Protein AF-0000000069186808 (afdb_homodimer)

Structure (mmCIF, N/CA/C/O backbone):
data_AF-0000000069186808-model_v1
#
loop_
_entity.id
_entity.type
_entity.pdbx_description
1 polymer 'Cyclin-dependent kinases regulatory subunit'
#
loop_
_atom_site.group_PDB
_atom_site.id
_atom_site.type_symbol
_atom_site.label_atom_id
_atom_site.label_alt_id
_atom_site.label_comp_id
_atom_site.label_asym_id
_atom_site.label_entity_id
_atom_site.label_seq_id
_atom_site.pdbx_PDB_ins_code
_atom_site.Cartn_x
_atom_site.Cartn_y
_atom_site.Cartn_z
_atom_site.occupancy
_atom_site.B_iso_or_equiv
_atom_site.auth_seq_id
_atom_site.auth_comp_id
_atom_site.auth_asym_id
_atom_site.auth_atom_id
_atom_site.pdbx_PDB_model_num
ATOM 1 N N . MET A 1 1 ? -8.617 4.211 19.609 1 56.97 1 MET A N 1
ATOM 2 C CA . MET A 1 1 ? -9.062 5.535 19.188 1 56.97 1 MET A CA 1
ATOM 3 C C . MET A 1 1 ? -8.125 6.109 18.125 1 56.97 1 MET A C 1
ATOM 5 O O . MET A 1 1 ? -6.922 5.844 18.141 1 56.97 1 MET A O 1
ATOM 9 N N . PRO A 1 2 ? -8.82 6.594 17.047 1 67.56 2 PRO A N 1
ATOM 10 C CA . PRO A 1 2 ? -7.883 7.199 16.094 1 67.56 2 PRO A CA 1
ATOM 11 C C . PRO A 1 2 ? -6.965 8.227 16.75 1 67.56 2 PRO A C 1
ATOM 13 O O . PRO A 1 2 ? -7.348 8.883 17.719 1 67.56 2 PRO A O 1
ATOM 16 N N . HIS A 1 3 ? -5.738 8.172 16.422 1 79.94 3 HIS A N 1
ATOM 17 C CA . HIS A 1 3 ? -4.762 9.141 16.891 1 79.94 3 HIS A CA 1
ATOM 18 C C . HIS A 1 3 ? -4.836 10.438 16.094 1 79.94 3 HIS A C 1
ATOM 20 O O . HIS A 1 3 ? -4.695 10.422 14.867 1 79.94 3 HIS A O 1
ATOM 26 N N . TYR A 1 4 ? -5.195 11.547 16.844 1 87.88 4 TYR A N 1
ATOM 27 C CA . TYR A 1 4 ? -5.145 12.883 16.281 1 87.88 4 TYR A CA 1
ATOM 28 C C . TYR A 1 4 ? -4.055 13.719 16.938 1 87.88 4 TYR A C 1
ATOM 30 O O . TYR A 1 4 ? -4.188 14.117 18.094 1 87.88 4 TYR A O 1
ATOM 38 N N . PRO A 1 5 ? -3.072 14.078 16.172 1 93.06 5 PRO A N 1
ATOM 39 C CA . PRO A 1 5 ? -2.027 14.922 16.75 1 93.06 5 PRO A CA 1
ATOM 40 C C . PRO A 1 5 ? -2.465 16.375 16.922 1 93.06 5 PRO A C 1
ATOM 42 O O . PRO A 1 5 ? -3.508 16.766 16.391 1 93.06 5 PRO A O 1
ATOM 45 N N . GLU A 1 6 ? -1.632 17.109 17.594 1 93.94 6 GLU A N 1
ATOM 46 C CA . GLU A 1 6 ? -1.903 18.531 17.766 1 93.94 6 GLU A CA 1
ATOM 47 C C . GLU A 1 6 ? -1.584 19.312 16.5 1 93.94 6 GLU A C 1
ATOM 49 O O . GLU A 1 6 ? -2.24 20.312 16.188 1 93.94 6 GLU A O 1
ATOM 54 N N . ASP A 1 7 ? -0.465 18.766 15.93 1 96.19 7 ASP A N 1
ATOM 55 C CA . ASP A 1 7 ? -0.035 19.359 14.664 1 96.19 7 ASP A CA 1
ATOM 56 C C . ASP A 1 7 ? 0.094 18.297 13.57 1 96.19 7 ASP A C 1
ATOM 58 O O . ASP A 1 7 ? 0.045 17.094 13.859 1 96.19 7 ASP A O 1
ATOM 62 N N . ILE A 1 8 ? 0.16 18.734 12.383 1 96.56 8 ILE A N 1
ATOM 63 C CA . ILE A 1 8 ? 0.329 17.812 11.273 1 96.56 8 ILE A CA 1
ATOM 64 C C . ILE A 1 8 ? 1.595 16.984 11.477 1 96.56 8 ILE A C 1
ATOM 66 O O . ILE A 1 8 ? 2.664 17.531 11.758 1 96.56 8 ILE A O 1
ATOM 70 N N . GLU A 1 9 ? 1.447 15.742 11.398 1 96.31 9 GLU A N 1
ATOM 71 C CA . GLU A 1 9 ? 2.576 14.828 11.57 1 96.31 9 GLU A CA 1
ATOM 72 C C . GLU A 1 9 ? 2.924 14.125 10.266 1 96.31 9 GLU A C 1
ATOM 74 O O . GLU A 1 9 ? 2.031 13.719 9.516 1 96.31 9 GLU A O 1
ATOM 79 N N . TYR A 1 10 ? 4.277 14 10.008 1 96.12 10 TYR A N 1
ATOM 80 C CA . TYR A 1 10 ? 4.797 13.328 8.82 1 96.12 10 TYR A CA 1
ATOM 81 C C . TYR A 1 10 ? 5.5 12.023 9.195 1 96.12 10 TYR A C 1
ATOM 83 O O . TYR A 1 10 ? 6.336 12.008 10.102 1 96.12 10 TYR A O 1
ATOM 91 N N . SER A 1 11 ? 5.133 11.023 8.539 1 89.12 11 SER A N 1
ATOM 92 C CA . SER A 1 11 ? 5.875 9.781 8.75 1 89.12 11 SER A CA 1
ATOM 93 C C . SER A 1 11 ? 7.25 9.844 8.094 1 89.12 11 SER A C 1
ATOM 95 O O . SER A 1 11 ? 7.52 10.742 7.289 1 89.12 11 SER A O 1
ATOM 97 N N . ASP A 1 12 ? 8.102 8.859 8.523 1 89 12 ASP A N 1
ATOM 98 C CA . ASP A 1 12 ? 9.312 8.664 7.738 1 89 12 ASP A CA 1
ATOM 99 C C . ASP A 1 12 ? 8.984 8.234 6.309 1 89 12 ASP A C 1
ATOM 101 O O . ASP A 1 12 ? 7.922 7.66 6.062 1 89 12 ASP A O 1
ATOM 105 N N . LYS A 1 13 ? 9.883 8.516 5.371 1 88.62 13 LYS A N 1
ATOM 106 C CA . LYS A 1 13 ? 9.719 8.094 3.982 1 88.62 13 LYS A CA 1
ATOM 107 C C . LYS A 1 13 ? 10.07 6.617 3.816 1 88.62 13 LYS A C 1
ATOM 109 O O . LYS A 1 13 ? 10.93 6.094 4.531 1 88.62 13 LYS A O 1
ATOM 114 N N . TYR A 1 14 ? 9.367 5.926 2.953 1 82.94 14 TYR A N 1
ATOM 115 C CA . TYR A 1 14 ? 9.742 4.609 2.449 1 82.94 14 TYR A CA 1
ATOM 116 C C . TYR A 1 14 ? 9.57 4.539 0.936 1 82.94 14 TYR A C 1
ATOM 118 O O . TYR A 1 14 ? 9.117 5.496 0.308 1 82.94 14 TYR A O 1
ATOM 126 N N . GLN A 1 15 ? 10.195 3.584 0.351 1 82.19 15 GLN A N 1
ATOM 127 C CA . GLN A 1 15 ? 10.18 3.568 -1.107 1 82.19 15 GLN A CA 1
ATOM 128 C C . GLN A 1 15 ? 10.156 2.139 -1.643 1 82.19 15 GLN A C 1
ATOM 130 O O . GLN A 1 15 ? 10.477 1.194 -0.917 1 82.19 15 GLN A O 1
ATOM 135 N N . ASP A 1 16 ? 9.617 2.078 -2.771 1 78.94 16 AS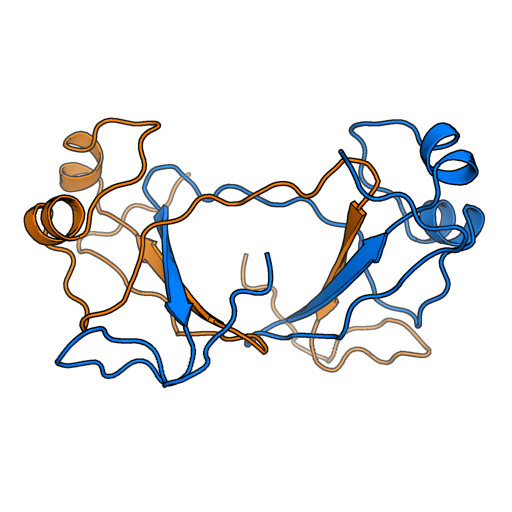P A N 1
ATOM 136 C CA . ASP A 1 16 ? 9.789 0.853 -3.543 1 78.94 16 ASP A CA 1
ATOM 137 C C . ASP A 1 16 ? 10.602 1.113 -4.809 1 78.94 16 ASP A C 1
ATOM 139 O O . ASP A 1 16 ? 11.453 2.004 -4.836 1 78.94 16 ASP A O 1
ATOM 143 N N . ASP A 1 17 ? 10.438 0.327 -5.82 1 76.44 17 ASP A N 1
ATOM 144 C CA . ASP A 1 17 ? 11.281 0.452 -7.008 1 76.44 17 ASP A CA 1
ATOM 145 C C . ASP A 1 17 ? 10.875 1.669 -7.84 1 76.44 17 ASP A C 1
ATOM 147 O O . ASP A 1 17 ? 11.68 2.195 -8.609 1 76.44 17 ASP A O 1
ATOM 151 N N . TYR A 1 18 ? 9.664 2.135 -7.594 1 80.62 18 TYR A N 1
ATOM 152 C CA . TYR A 1 18 ? 9.141 3.125 -8.531 1 80.62 18 TYR A CA 1
ATOM 153 C C . TYR A 1 18 ? 8.812 4.43 -7.812 1 80.62 18 TYR A C 1
ATOM 155 O O . TYR A 1 18 ? 8.914 5.508 -8.398 1 80.62 18 TYR A O 1
ATOM 163 N N . TYR A 1 19 ? 8.383 4.258 -6.516 1 87.25 19 TYR A N 1
ATOM 164 C CA . TYR A 1 19 ? 7.879 5.438 -5.824 1 87.25 19 TYR A CA 1
ATOM 165 C C . TYR A 1 19 ? 8.539 5.594 -4.457 1 87.25 19 TYR A C 1
ATOM 167 O O . TYR A 1 19 ? 9.031 4.617 -3.885 1 87.25 19 TYR A O 1
ATOM 175 N N . GLU A 1 20 ? 8.539 6.871 -4.004 1 90.5 20 GLU A N 1
ATOM 176 C CA . GLU A 1 20 ? 8.664 7.219 -2.592 1 90.5 20 GLU A CA 1
ATOM 177 C C . GLU A 1 20 ? 7.289 7.438 -1.955 1 90.5 20 GLU A C 1
ATOM 179 O O . GLU A 1 20 ? 6.379 7.965 -2.594 1 90.5 20 GLU A O 1
ATOM 184 N N . TYR A 1 21 ? 7.16 6.969 -0.745 1 88.56 21 TYR A N 1
ATOM 185 C CA . TYR A 1 21 ? 5.887 7.055 -0.039 1 88.56 21 TYR A CA 1
ATOM 186 C C . TYR A 1 21 ? 6.055 7.742 1.311 1 88.56 21 TYR A C 1
ATOM 188 O O . TYR A 1 21 ? 7.137 7.703 1.903 1 88.56 21 TYR A O 1
ATOM 196 N N . ARG A 1 22 ? 5.039 8.406 1.771 1 90.25 22 ARG A N 1
ATOM 197 C CA . ARG A 1 22 ? 4.898 8.82 3.164 1 90.25 22 ARG A CA 1
ATOM 198 C C . ARG A 1 22 ? 3.436 9.07 3.516 1 90.25 22 ARG A C 1
ATOM 200 O O . ARG A 1 22 ? 2.598 9.234 2.627 1 90.25 22 ARG A O 1
ATOM 207 N N . HIS A 1 23 ? 3.094 9.008 4.703 1 91.62 23 HIS A N 1
ATOM 208 C CA . HIS A 1 23 ? 1.755 9.391 5.133 1 91.62 23 HIS A CA 1
ATOM 209 C C . HIS A 1 23 ? 1.799 10.633 6.023 1 91.62 23 HIS A C 1
ATOM 211 O O . HIS A 1 23 ? 2.816 10.906 6.66 1 91.62 23 HIS A O 1
ATOM 217 N N . VAL A 1 24 ? 0.779 11.352 6 1 94.25 24 VAL A N 1
ATOM 218 C CA . VAL A 1 24 ? 0.577 12.57 6.773 1 94.25 24 VAL A CA 1
ATOM 219 C C . VAL A 1 24 ? -0.669 12.438 7.645 1 94.25 24 VAL A C 1
ATOM 221 O O . VAL A 1 24 ? -1.734 12.047 7.156 1 94.25 24 VAL A O 1
ATOM 224 N N . ILE A 1 25 ? -0.542 12.766 8.867 1 93.31 25 ILE A N 1
ATOM 225 C CA . ILE A 1 25 ? -1.651 12.68 9.812 1 93.31 25 ILE A CA 1
ATOM 226 C C . ILE A 1 25 ? -2.139 14.086 10.164 1 93.31 25 ILE A C 1
ATOM 228 O O . ILE A 1 25 ? -1.37 14.906 10.664 1 93.31 25 ILE A O 1
ATOM 232 N N . LEU A 1 26 ? -3.352 14.242 9.969 1 95.12 26 LEU A N 1
ATOM 233 C CA . LEU A 1 26 ? -3.939 15.555 10.203 1 95.12 26 LEU A CA 1
ATOM 234 C C . LEU A 1 26 ? -4.539 15.641 11.602 1 95.12 26 LEU A C 1
ATOM 236 O O . LEU A 1 26 ? -5.152 14.688 12.078 1 95.12 26 LEU A O 1
ATOM 240 N N . PRO A 1 27 ? -4.363 16.797 12.195 1 95.44 27 PRO A N 1
ATOM 241 C CA . PRO A 1 27 ? -5.117 17.031 13.43 1 95.44 27 PRO A CA 1
ATOM 242 C C . PRO A 1 27 ? -6.621 17.125 13.195 1 95.44 27 PRO A C 1
ATOM 244 O O . PRO A 1 27 ? -7.059 17.328 12.062 1 95.44 27 PRO A O 1
ATOM 247 N N . LYS A 1 28 ? -7.336 17 14.234 1 92.56 28 LYS A N 1
ATOM 248 C CA . LYS A 1 28 ? -8.789 16.922 14.164 1 92.56 28 LYS A CA 1
ATOM 249 C C . LYS A 1 28 ? -9.375 18.188 13.547 1 92.56 28 LYS A C 1
ATOM 251 O O . LYS A 1 28 ? -10.297 18.109 12.734 1 92.56 28 LYS A O 1
ATOM 256 N N . HIS A 1 29 ? -8.844 19.328 13.922 1 93.69 29 HIS A N 1
ATOM 257 C CA . HIS A 1 29 ? -9.406 20.609 13.492 1 93.69 29 HIS A CA 1
ATOM 258 C C . HIS A 1 29 ? -9.164 20.844 12.008 1 93.69 29 HIS A C 1
ATOM 260 O O . HIS A 1 29 ? -9.883 21.625 11.375 1 93.69 29 HIS A O 1
ATOM 266 N N . ILE A 1 30 ? -8.227 20.172 11.5 1 93.88 30 ILE A N 1
ATOM 267 C CA . ILE A 1 30 ? -7.969 20.281 10.062 1 93.88 30 ILE A CA 1
ATOM 268 C C . ILE A 1 30 ? -8.781 19.234 9.312 1 93.88 30 ILE A C 1
ATOM 270 O O . ILE A 1 30 ? -9.375 19.531 8.273 1 93.88 30 ILE A O 1
ATOM 274 N N . PHE A 1 31 ? -8.781 18.016 9.812 1 91.12 31 PHE A N 1
ATOM 275 C CA . PHE A 1 31 ? -9.484 16.906 9.195 1 91.12 31 PHE A CA 1
ATOM 276 C C . PHE A 1 31 ? -10.953 17.234 8.977 1 91.12 31 PHE A C 1
ATOM 278 O O . PHE A 1 31 ? -11.547 16.844 7.969 1 91.12 31 PHE A O 1
ATOM 285 N N . LYS A 1 32 ? -11.422 18.031 9.781 1 89.69 32 LYS A N 1
ATOM 286 C CA . LYS A 1 32 ? -12.836 18.406 9.703 1 89.69 32 LYS A CA 1
ATOM 287 C C . LYS A 1 32 ? -13.117 19.266 8.477 1 89.69 32 LYS A C 1
ATOM 289 O O . LYS A 1 32 ? -14.258 19.344 8.016 1 89.69 32 LYS A O 1
ATOM 294 N N . LYS A 1 33 ? -12.102 19.859 7.969 1 89.12 33 LYS A N 1
ATOM 295 C CA . LYS A 1 33 ? -12.258 20.781 6.852 1 89.12 33 LYS A CA 1
ATOM 296 C C . LYS A 1 33 ? -12.227 20.047 5.516 1 89.12 33 LYS A C 1
ATOM 298 O O . LYS A 1 33 ? -12.523 20.625 4.469 1 89.12 33 LYS A O 1
ATOM 303 N N . ILE A 1 34 ? -11.875 18.781 5.605 1 86.69 34 ILE A N 1
ATOM 304 C CA . ILE A 1 34 ? -11.656 18.062 4.359 1 86.69 34 ILE A CA 1
ATOM 305 C C . ILE A 1 34 ? -12.953 17.359 3.936 1 86.69 34 ILE A C 1
ATOM 307 O O . ILE A 1 34 ? -13.648 16.766 4.766 1 86.69 34 ILE A O 1
ATOM 311 N N . THR A 1 35 ? -13.242 17.516 2.545 1 77.31 35 THR A N 1
ATOM 312 C CA . THR A 1 35 ? -14.305 16.703 1.974 1 77.31 35 THR A CA 1
ATOM 313 C C . THR A 1 35 ? -13.875 15.25 1.854 1 77.31 35 THR A C 1
ATOM 315 O O . THR A 1 35 ? -12.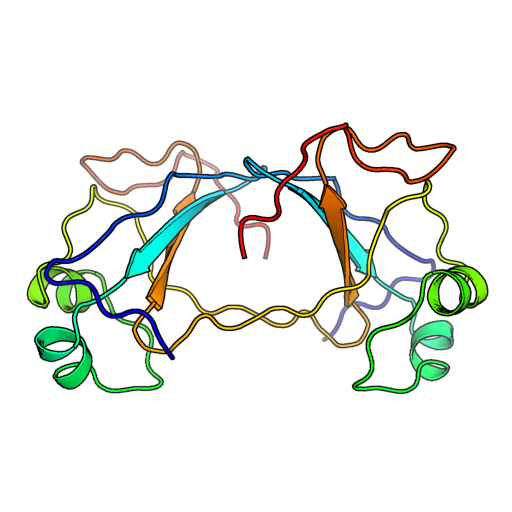891 14.945 1.177 1 77.31 35 THR A O 1
ATOM 318 N N . LYS A 1 36 ? -14.523 14.453 2.496 1 75.31 36 LYS A N 1
ATOM 319 C CA . LYS A 1 36 ? -14.172 13.039 2.568 1 75.31 36 LYS A CA 1
ATOM 320 C C . LYS A 1 36 ? -14.445 12.336 1.243 1 75.31 36 LYS A C 1
ATOM 322 O O . LYS A 1 36 ? -15.367 12.711 0.515 1 75.31 36 LYS A O 1
ATOM 327 N N . GLY A 1 37 ? -13.586 11.438 0.892 1 73.38 37 GLY A N 1
ATOM 328 C CA . GLY A 1 37 ? -13.859 10.562 -0.239 1 73.38 37 GLY A CA 1
ATOM 329 C C . GLY A 1 37 ? -13.227 11.047 -1.531 1 73.38 37 GLY A C 1
ATOM 330 O O . GLY A 1 37 ? -13.422 10.438 -2.588 1 73.38 37 GLY A O 1
ATOM 331 N N . LYS A 1 38 ? -12.617 12.172 -1.488 1 81.06 38 LYS A N 1
ATOM 332 C CA . LYS A 1 38 ? -11.953 12.664 -2.691 1 81.06 38 LYS A CA 1
ATOM 333 C C . LYS A 1 38 ? -10.461 12.836 -2.463 1 81.06 38 LYS A C 1
ATOM 335 O O . LYS A 1 38 ? -10.031 13.195 -1.364 1 81.06 38 LYS A O 1
ATOM 340 N N . LEU A 1 39 ? -9.766 12.445 -3.459 1 89.75 39 LEU A N 1
ATOM 341 C CA . LEU A 1 39 ? -8.328 12.703 -3.418 1 89.75 39 LEU A CA 1
ATOM 342 C C . LEU A 1 39 ? -8.047 14.195 -3.555 1 89.75 39 LEU A C 1
ATOM 344 O O . LEU A 1 39 ? -8.68 14.883 -4.359 1 89.75 39 LEU A O 1
ATOM 348 N N . LEU A 1 40 ? -7.172 14.656 -2.768 1 93.94 40 LEU A N 1
ATOM 349 C CA . LEU A 1 40 ? -6.844 16.078 -2.758 1 93.94 40 LEU A CA 1
ATOM 350 C C . LEU A 1 40 ? -5.801 16.406 -3.824 1 93.94 40 LEU A C 1
ATOM 352 O O . LEU A 1 40 ? -4.844 15.648 -4.008 1 93.94 40 LEU A O 1
ATOM 356 N N . SER A 1 41 ? -6.055 17.5 -4.484 1 94.31 41 SER A N 1
ATOM 357 C CA . SER A 1 41 ? -5.027 18.062 -5.359 1 94.31 41 SER A CA 1
ATOM 358 C C . SER A 1 41 ? -3.889 18.672 -4.555 1 94.31 41 SER A C 1
ATOM 360 O O . SER A 1 41 ? -4.008 18.859 -3.342 1 94.31 41 SER A O 1
ATOM 362 N N . GLU A 1 42 ? -2.785 18.922 -5.25 1 95.25 42 GLU A N 1
ATOM 363 C CA . GLU A 1 42 ? -1.671 19.578 -4.57 1 95.25 42 GLU A CA 1
ATOM 364 C C . GLU A 1 42 ? -2.119 20.891 -3.906 1 95.25 42 GLU A C 1
ATOM 366 O O . GLU A 1 42 ? -1.769 21.156 -2.756 1 95.25 42 GLU A O 1
ATOM 371 N N . MET A 1 43 ? -2.832 21.672 -4.645 1 95.81 43 MET A N 1
ATOM 372 C CA . MET A 1 43 ? -3.307 22.938 -4.094 1 95.81 43 MET A CA 1
ATOM 373 C C . MET A 1 43 ? -4.172 22.703 -2.857 1 95.81 43 MET A C 1
ATOM 375 O O . MET A 1 43 ? -4.051 23.422 -1.865 1 95.81 43 MET A O 1
ATOM 379 N N . GLU A 1 44 ? -5.008 21.719 -2.871 1 94.94 44 GLU A N 1
ATOM 380 C CA . GLU A 1 44 ? -5.945 21.438 -1.786 1 94.94 44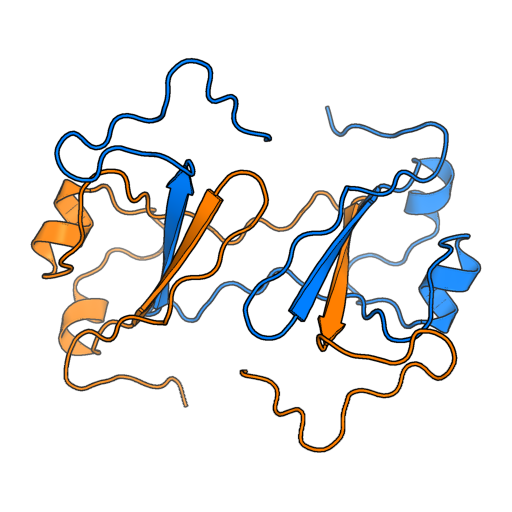 GLU A CA 1
ATOM 381 C C . GLU A 1 44 ? -5.207 21.016 -0.517 1 94.94 44 GLU A C 1
ATOM 383 O O . GLU A 1 44 ? -5.492 21.531 0.569 1 94.94 44 GLU A O 1
ATOM 388 N N . TRP A 1 45 ? -4.262 20.094 -0.609 1 95.94 45 TRP A N 1
ATOM 389 C CA . TRP A 1 45 ? -3.605 19.656 0.618 1 95.94 45 TRP A CA 1
ATOM 390 C C . TRP A 1 45 ? -2.623 20.719 1.115 1 95.94 45 TRP A C 1
ATOM 392 O O . TRP A 1 45 ? -2.377 20.828 2.318 1 95.94 45 TRP A O 1
ATOM 402 N N . ARG A 1 46 ? -2.072 21.547 0.169 1 96.62 46 ARG A N 1
ATOM 403 C CA . ARG A 1 46 ? -1.249 22.672 0.613 1 96.62 46 ARG A CA 1
ATOM 404 C C . ARG A 1 46 ? -2.08 23.672 1.394 1 96.62 46 ARG A C 1
ATOM 406 O O . ARG A 1 46 ? -1.607 24.25 2.381 1 96.62 46 ARG A O 1
ATOM 413 N N . ASN A 1 47 ? -3.281 23.875 0.975 1 96.12 47 ASN A N 1
ATOM 414 C CA . ASN A 1 47 ? -4.156 24.828 1.633 1 96.12 47 ASN A CA 1
ATOM 415 C C . ASN A 1 47 ? -4.543 24.375 3.035 1 96.12 47 ASN A C 1
ATOM 417 O O . ASN A 1 47 ? -4.969 25.188 3.863 1 96.12 47 ASN A O 1
ATOM 421 N N . LEU A 1 48 ? -4.469 23.172 3.312 1 95.25 48 LEU A N 1
ATOM 422 C CA . LEU A 1 48 ? -4.754 22.641 4.637 1 95.25 48 LEU A CA 1
ATOM 423 C C . LEU A 1 48 ? -3.576 22.859 5.578 1 95.25 48 LEU A C 1
ATOM 425 O O . LEU A 1 48 ? -3.695 22.641 6.789 1 95.25 48 LEU A O 1
ATOM 429 N N . GLY A 1 49 ? -2.439 23.172 4.953 1 96.38 49 GLY A N 1
ATOM 430 C CA . GLY A 1 49 ? -1.26 23.406 5.77 1 96.38 49 GLY A CA 1
ATOM 431 C C . GLY A 1 49 ? -0.202 22.328 5.617 1 96.38 49 GLY A C 1
ATOM 432 O O . GLY A 1 49 ? 0.851 22.391 6.254 1 96.38 49 GLY A O 1
ATOM 433 N N . VAL A 1 50 ? -0.497 21.359 4.793 1 97 50 VAL A N 1
ATOM 434 C CA . VAL A 1 50 ? 0.496 20.328 4.539 1 97 50 VAL A CA 1
ATOM 435 C C . VAL A 1 50 ? 1.646 20.891 3.717 1 97 50 VAL A C 1
ATOM 437 O O . VAL A 1 50 ? 1.423 21.547 2.695 1 97 50 VAL A O 1
ATOM 440 N N . GLN A 1 51 ? 2.891 20.656 4.227 1 97.12 51 GLN A N 1
ATOM 441 C CA . GLN A 1 51 ? 4.086 21.188 3.582 1 97.12 51 GLN A CA 1
ATOM 442 C C . GLN A 1 51 ? 5.008 20.062 3.117 1 97.12 51 GLN A C 1
ATOM 444 O O . GLN A 1 51 ? 5.574 19.344 3.938 1 97.12 51 GLN A O 1
ATOM 449 N N . GLN A 1 52 ? 5.133 20.062 1.808 1 96.69 52 GLN A N 1
ATOM 450 C CA . GLN A 1 52 ? 6.035 19.109 1.185 1 96.69 52 GLN A CA 1
ATOM 451 C C . GLN A 1 52 ? 6.676 19.688 -0.073 1 96.69 52 GLN A C 1
ATOM 453 O O . GLN A 1 52 ? 6.199 20.688 -0.612 1 96.69 52 GLN A O 1
ATOM 458 N N . SER A 1 53 ? 7.805 19.031 -0.391 1 96 53 SER A N 1
ATOM 459 C CA . SER A 1 53 ? 8.383 19.391 -1.682 1 96 53 SER A CA 1
ATOM 460 C C . SER A 1 53 ? 7.426 19.062 -2.824 1 96 53 SER A C 1
ATOM 462 O O . SER A 1 53 ? 6.352 18.5 -2.602 1 96 53 SER A O 1
ATOM 464 N N . ARG A 1 54 ? 7.797 19.469 -4.039 1 94.75 54 ARG A N 1
ATOM 465 C CA . ARG A 1 54 ? 6.922 19.266 -5.188 1 94.75 54 ARG A CA 1
ATOM 466 C C . ARG A 1 54 ? 6.977 17.812 -5.664 1 94.75 54 ARG A C 1
ATOM 468 O O . ARG A 1 54 ? 7.961 17.109 -5.43 1 94.75 54 ARG A O 1
ATOM 475 N N . GLY A 1 55 ? 5.816 17.391 -6.293 1 95.12 55 GLY A N 1
ATOM 476 C CA . GLY A 1 55 ? 5.828 16.078 -6.922 1 95.12 55 GLY A CA 1
ATOM 477 C C . GLY A 1 55 ? 5.051 15.031 -6.141 1 95.12 55 GLY A C 1
ATOM 478 O O . GLY A 1 55 ? 4.742 13.961 -6.664 1 95.12 55 GLY A O 1
ATOM 479 N N . TRP A 1 56 ? 4.695 15.359 -4.918 1 96 56 TRP A N 1
ATOM 480 C CA . TRP A 1 56 ? 3.893 14.445 -4.113 1 96 56 TRP A CA 1
ATOM 481 C C . TRP A 1 56 ? 2.438 14.445 -4.574 1 96 56 TRP A C 1
ATOM 483 O O . TRP A 1 56 ? 1.879 15.5 -4.887 1 96 56 TRP A O 1
ATOM 493 N N . VAL A 1 57 ? 1.802 13.219 -4.594 1 94.81 57 VAL A N 1
ATOM 494 C CA . VAL A 1 57 ? 0.404 13.086 -4.992 1 94.81 57 VAL A CA 1
ATOM 495 C C . VAL A 1 57 ? -0.36 12.289 -3.934 1 94.81 57 VAL A C 1
ATOM 497 O O . VAL A 1 57 ? 0.117 11.258 -3.461 1 94.81 57 VAL A O 1
ATOM 500 N N . HIS A 1 58 ? -1.462 12.852 -3.51 1 93.25 58 HIS A N 1
ATOM 501 C CA . HIS A 1 58 ? -2.379 12.109 -2.65 1 93.25 58 HIS A CA 1
ATOM 502 C C . HIS A 1 58 ? -3.002 10.93 -3.396 1 93.25 58 HIS A C 1
ATOM 504 O O . HIS A 1 58 ? -3.543 11.102 -4.492 1 93.25 58 HIS A O 1
ATOM 510 N N . TYR A 1 59 ? -2.852 9.758 -2.84 1 89.44 59 TYR A N 1
ATOM 511 C CA . TYR A 1 59 ? -3.365 8.586 -3.537 1 89.44 59 TYR A CA 1
ATOM 512 C C . TYR A 1 59 ? -4.141 7.684 -2.586 1 89.44 59 TYR A C 1
ATOM 514 O O . TYR A 1 59 ? -4.207 7.945 -1.383 1 89.44 59 TYR A O 1
ATOM 522 N N . GLU A 1 60 ? -4.934 6.785 -3.111 1 80.81 60 GLU A N 1
ATOM 523 C CA . GLU A 1 60 ? -5.711 5.844 -2.314 1 80.81 60 GLU A CA 1
ATOM 524 C C . GLU A 1 60 ? -4.984 4.508 -2.178 1 80.81 60 GLU A C 1
ATOM 526 O O . GLU A 1 60 ? -4.094 4.195 -2.971 1 80.81 60 GLU A O 1
ATOM 531 N N . CYS A 1 61 ? -5.328 3.922 -1.045 1 73.06 61 CYS A N 1
ATOM 532 C CA . CYS A 1 61 ? -4.852 2.549 -0.914 1 73.06 61 CYS A CA 1
ATOM 533 C C . CYS A 1 61 ? -5.578 1.626 -1.887 1 73.06 61 CYS A C 1
ATOM 535 O O . CYS A 1 61 ? -6.777 1.388 -1.745 1 73.06 61 CYS A O 1
ATOM 537 N N . HIS A 1 62 ? -5.09 1.393 -2.857 1 67.81 62 HIS A N 1
ATOM 538 C CA . HIS A 1 62 ? -5.75 0.6 -3.889 1 67.81 62 HIS A CA 1
ATOM 539 C C . HIS A 1 62 ? -5.613 -0.893 -3.605 1 67.81 62 HIS A C 1
ATOM 541 O O . HIS A 1 62 ? -4.52 -1.378 -3.314 1 67.81 62 HIS A O 1
ATOM 547 N N . ARG A 1 63 ? -6.895 -1.514 -3.314 1 66.94 63 ARG A N 1
ATOM 548 C CA . ARG A 1 63 ? -6.918 -2.973 -3.293 1 66.94 63 ARG A CA 1
ATOM 549 C C . ARG A 1 63 ? -6.602 -3.545 -4.672 1 66.94 63 ARG A C 1
ATOM 551 O O . ARG A 1 63 ? -7.102 -3.053 -5.684 1 66.94 63 ARG A O 1
ATOM 558 N N . PRO A 1 64 ? -5.617 -4.363 -4.672 1 70.94 64 PRO A N 1
ATOM 559 C CA . PRO A 1 64 ? -5.387 -5.008 -5.965 1 70.94 64 PRO A CA 1
ATOM 560 C C . PRO A 1 64 ? -6.582 -5.836 -6.434 1 70.94 64 PRO A C 1
ATOM 562 O O . PRO A 1 64 ? -7.508 -6.086 -5.652 1 70.94 64 PRO A O 1
ATOM 565 N N . GLU A 1 65 ? -6.758 -6.082 -7.738 1 75.25 65 GLU A N 1
ATOM 566 C CA . GLU A 1 65 ? -7.746 -7.016 -8.266 1 75.25 65 GLU A CA 1
ATOM 567 C C . GLU A 1 65 ? -7.781 -8.305 -7.449 1 75.25 65 GLU A C 1
ATOM 569 O O . GLU A 1 65 ? -6.773 -8.695 -6.852 1 75.25 65 GLU A O 1
ATOM 574 N N . PRO A 1 66 ? -8.914 -8.836 -7.32 1 77.12 66 PRO A N 1
ATOM 575 C CA . PRO A 1 66 ? -9.102 -9.992 -6.441 1 77.12 66 PRO A CA 1
ATOM 576 C C . PRO A 1 66 ? -8.094 -11.109 -6.715 1 77.12 66 PRO A C 1
ATOM 578 O O . PRO A 1 66 ? -7.789 -11.906 -5.824 1 77.12 66 PRO A O 1
ATOM 581 N N . HIS A 1 67 ? -7.609 -11.18 -7.977 1 87.88 67 HIS A N 1
ATOM 582 C CA . HIS A 1 67 ? -6.695 -12.273 -8.273 1 87.88 67 HIS A CA 1
ATOM 583 C C . HIS A 1 67 ? -5.258 -11.898 -7.91 1 87.88 67 HIS A C 1
ATOM 585 O O . HIS A 1 67 ? -4.328 -12.664 -8.18 1 87.88 67 HIS A O 1
ATOM 591 N N . ILE A 1 68 ? -5.188 -10.75 -7.402 1 87.75 68 ILE A N 1
ATOM 592 C CA . ILE A 1 68 ? -3.869 -10.32 -6.941 1 87.75 68 ILE A CA 1
ATOM 593 C C . ILE A 1 68 ? -3.799 -10.43 -5.422 1 87.75 68 ILE A C 1
ATOM 595 O O . ILE A 1 68 ? -4.535 -9.742 -4.711 1 87.75 68 ILE A O 1
ATOM 599 N N . LEU A 1 69 ? -2.977 -11.25 -4.895 1 90.44 69 LEU A N 1
ATOM 600 C CA . LEU A 1 69 ? -2.729 -11.383 -3.461 1 90.44 69 LEU A CA 1
ATOM 601 C C . LEU A 1 69 ? -1.559 -10.508 -3.029 1 90.44 69 LEU A C 1
ATOM 603 O O . LEU A 1 69 ? -0.492 -10.539 -3.646 1 90.44 69 LEU A O 1
ATOM 607 N N . LEU A 1 70 ? -1.764 -9.805 -2.016 1 91.56 70 LEU A N 1
ATOM 608 C CA . LEU A 1 70 ? -0.709 -8.969 -1.45 1 91.56 70 LEU A CA 1
ATOM 609 C C . LEU A 1 70 ? -0.048 -9.656 -0.262 1 91.56 70 LEU A C 1
ATOM 611 O O . LEU A 1 70 ? -0.734 -10.125 0.652 1 91.56 70 LEU A O 1
ATOM 615 N N . PHE A 1 71 ? 1.302 -9.703 -0.319 1 93.75 71 PHE A N 1
ATOM 616 C CA . PHE A 1 71 ? 2.043 -10.344 0.76 1 93.75 71 PHE A CA 1
ATOM 617 C C . PHE A 1 71 ? 3.043 -9.375 1.381 1 93.75 71 PHE A C 1
ATOM 619 O O . PHE A 1 71 ? 3.615 -8.531 0.684 1 93.75 71 PHE A O 1
ATOM 626 N N . ARG A 1 72 ? 3.258 -9.562 2.68 1 92.44 72 ARG A N 1
ATOM 627 C CA . ARG A 1 72 ? 4.312 -8.836 3.379 1 92.44 72 ARG A CA 1
ATOM 628 C C . ARG A 1 72 ? 5.012 -9.734 4.395 1 92.44 72 ARG A C 1
ATOM 630 O O . ARG A 1 72 ? 4.449 -10.734 4.84 1 92.44 72 ARG A O 1
ATOM 637 N N . ARG A 1 73 ? 6.277 -9.438 4.695 1 94.44 73 ARG A N 1
ATOM 638 C CA . ARG A 1 73 ? 7.094 -10.133 5.688 1 94.44 73 ARG A CA 1
ATOM 639 C C . ARG A 1 73 ? 8.023 -9.156 6.41 1 94.44 73 ARG A C 1
ATOM 641 O O . ARG A 1 73 ? 8.617 -8.281 5.781 1 94.44 73 ARG A O 1
ATOM 648 N N . PRO A 1 74 ? 8.133 -9.312 7.848 1 91.62 74 PRO A N 1
ATOM 649 C CA . PRO A 1 74 ? 9.102 -8.461 8.539 1 91.62 74 PRO A CA 1
ATOM 650 C C . PRO A 1 74 ? 10.508 -8.57 7.953 1 91.62 74 PRO A C 1
ATOM 652 O O . PRO A 1 74 ? 10.969 -9.672 7.652 1 91.62 74 PRO A O 1
ATOM 655 N N . LYS A 1 75 ? 11.086 -7.457 7.816 1 91.38 75 LYS A N 1
ATOM 656 C CA . LYS A 1 75 ? 12.461 -7.473 7.32 1 91.38 75 LYS A CA 1
ATOM 657 C C . LYS A 1 75 ? 13.367 -8.281 8.25 1 91.38 75 LYS A C 1
ATOM 659 O O . LYS A 1 75 ? 13.336 -8.102 9.469 1 91.38 75 LYS A O 1
ATOM 664 N N . GLY A 1 76 ? 14.211 -9.094 7.617 1 93.56 76 GLY A N 1
ATOM 665 C CA . GLY A 1 76 ? 15.141 -9.898 8.391 1 93.56 76 GLY A CA 1
ATOM 666 C C . GLY A 1 76 ? 14.57 -11.242 8.797 1 93.56 76 GLY A C 1
ATOM 667 O O . GLY A 1 76 ? 15.211 -12 9.531 1 93.56 76 GLY A O 1
ATOM 668 N N . THR A 1 77 ? 13.383 -11.555 8.445 1 94.75 77 THR A N 1
ATOM 669 C CA . THR A 1 77 ? 12.766 -12.844 8.734 1 94.75 77 THR A CA 1
ATOM 670 C C . THR A 1 77 ? 13.586 -13.984 8.141 1 94.75 77 THR A C 1
ATOM 672 O O . THR A 1 77 ? 14.047 -13.891 7 1 94.75 77 THR A O 1
ATOM 675 N N . ASP A 1 78 ? 13.828 -15.047 8.93 1 93.62 78 ASP A N 1
ATOM 676 C CA . ASP A 1 78 ? 14.477 -16.25 8.422 1 93.62 78 ASP A CA 1
ATOM 677 C C . ASP A 1 78 ? 13.578 -16.969 7.418 1 93.62 78 ASP A C 1
ATOM 679 O O . ASP A 1 78 ? 12.5 -17.453 7.77 1 93.62 78 ASP A O 1
ATOM 683 N N . PRO A 1 79 ? 14.023 -17.094 6.273 1 91.31 79 PRO A N 1
ATOM 684 C CA . PRO A 1 79 ? 13.148 -17.672 5.242 1 91.31 79 PRO A CA 1
ATOM 685 C C . PRO A 1 79 ? 12.891 -19.156 5.461 1 91.31 79 PRO A C 1
ATOM 687 O O . PRO A 1 79 ? 11.992 -19.734 4.832 1 91.31 79 PRO A O 1
ATOM 690 N N . ASN A 1 80 ? 13.648 -19.812 6.262 1 91.81 80 ASN A N 1
ATOM 691 C CA . ASN A 1 80 ? 13.469 -21.234 6.52 1 91.81 80 ASN A CA 1
ATOM 692 C C . ASN A 1 80 ? 12.531 -21.469 7.703 1 91.81 80 ASN A C 1
ATOM 694 O O . ASN A 1 80 ? 11.656 -22.328 7.645 1 91.81 80 ASN A O 1
ATOM 698 N N . SER A 1 81 ? 12.617 -20.656 8.711 1 92.19 81 SER A N 1
ATOM 699 C CA . SER A 1 81 ? 11.773 -20.828 9.883 1 92.19 81 SER A CA 1
ATOM 700 C C . SER A 1 81 ? 10.555 -19.906 9.836 1 92.19 81 SER A C 1
ATOM 702 O O . SER A 1 81 ? 9.547 -20.172 10.484 1 92.19 81 SER A O 1
ATOM 704 N N . GLY A 1 82 ? 10.672 -18.797 9.148 1 91.31 82 GLY A N 1
ATOM 705 C CA . GLY A 1 82 ? 9.594 -17.812 9.094 1 91.31 82 GLY A CA 1
ATOM 706 C C . GLY A 1 82 ? 9.562 -16.891 10.297 1 91.31 82 GLY A C 1
ATOM 707 O O . GLY A 1 82 ? 8.617 -16.109 10.469 1 91.31 82 GLY A O 1
ATOM 708 N N . LEU A 1 83 ? 10.539 -16.969 11.18 1 92.19 83 LEU A N 1
ATOM 709 C CA . LEU A 1 83 ? 10.547 -16.188 12.406 1 92.19 83 LEU A CA 1
ATOM 710 C C . LEU A 1 83 ? 11.164 -14.812 12.164 1 92.19 83 LEU A C 1
ATOM 712 O O . LEU A 1 83 ? 12.227 -14.703 11.547 1 92.19 83 LEU A O 1
ATOM 716 N N . PRO A 1 84 ? 10.445 -13.797 12.648 1 91.06 84 PRO A N 1
ATOM 717 C CA . PRO A 1 84 ? 11.031 -12.461 12.516 1 91.06 84 PRO A CA 1
ATOM 718 C C . PRO A 1 84 ? 12.25 -12.266 13.414 1 91.06 84 PRO A C 1
ATOM 720 O O . PRO A 1 84 ? 12.5 -13.078 14.312 1 91.06 84 PRO A O 1
ATOM 723 N N . PRO A 1 85 ? 13.086 -11.258 13.109 1 90.62 85 PRO A N 1
ATOM 724 C CA . PRO A 1 85 ? 14.234 -10.984 13.984 1 90.62 85 PRO A CA 1
ATOM 725 C C . PRO A 1 85 ? 13.812 -10.664 15.422 1 90.62 85 PRO A C 1
ATOM 727 O O . PRO A 1 85 ? 12.703 -10.172 15.648 1 90.62 85 PRO A O 1
ATOM 730 N N . GLN A 1 86 ? 14.789 -10.992 16.219 1 87.25 86 GLN A N 1
ATOM 731 C CA . GLN A 1 86 ? 14.508 -10.688 17.625 1 87.25 86 GLN A CA 1
ATOM 732 C C . GLN A 1 86 ? 14.266 -9.195 17.828 1 87.25 86 GLN A C 1
ATOM 734 O O . GLN A 1 86 ? 15.023 -8.359 17.328 1 87.25 86 GLN A O 1
ATOM 739 N N . GLY A 1 87 ? 13.117 -8.797 18.469 1 85.38 87 GLY A N 1
ATOM 740 C CA . GLY A 1 87 ? 12.836 -7.406 18.797 1 85.38 87 GLY A CA 1
ATOM 741 C C . GLY A 1 87 ? 12.016 -6.703 17.734 1 85.38 87 GLY A C 1
ATOM 742 O O . GLY A 1 87 ? 11.789 -5.496 17.812 1 85.38 87 GLY A O 1
ATOM 743 N N . PHE A 1 88 ? 11.75 -7.48 16.656 1 86.94 88 PHE A N 1
ATOM 744 C CA . PHE A 1 88 ? 10.922 -6.836 15.648 1 86.94 88 PHE A CA 1
ATOM 745 C C . PHE A 1 88 ? 9.609 -6.355 16.25 1 86.94 88 PHE A C 1
ATOM 747 O O . PHE A 1 88 ? 8.914 -7.113 16.938 1 86.94 88 PHE A O 1
ATOM 754 N N . GLN A 1 89 ? 9.359 -5.008 16.062 1 76.62 89 GLN A N 1
ATOM 755 C CA . GLN A 1 89 ? 8.078 -4.418 16.438 1 76.62 89 GLN A CA 1
ATOM 756 C C . GLN A 1 89 ? 7.367 -3.832 15.219 1 76.62 89 GLN A C 1
ATOM 758 O O . GLN A 1 89 ? 7.914 -2.973 14.523 1 76.62 89 GLN A O 1
ATOM 763 N N . ALA A 1 90 ? 6.184 -4.48 15.008 1 72.62 90 ALA A N 1
ATOM 764 C CA . ALA A 1 90 ? 5.414 -3.967 13.875 1 72.62 90 ALA A CA 1
ATOM 765 C C . ALA A 1 90 ? 5.02 -2.51 14.094 1 72.62 90 ALA A C 1
ATOM 767 O O . ALA A 1 90 ? 4.715 -2.104 15.219 1 72.62 90 ALA A O 1
ATOM 768 N N . PRO A 1 91 ? 5.109 -1.758 13 1 61.94 91 PRO A N 1
ATOM 769 C CA . PRO A 1 91 ? 4.777 -0.347 13.219 1 61.94 91 PRO A CA 1
ATOM 770 C C . PRO A 1 91 ? 3.297 -0.129 13.516 1 61.94 91 PRO A C 1
ATOM 772 O O . PRO A 1 91 ? 2.912 0.938 14 1 61.94 91 PRO A O 1
ATOM 775 N N . TYR A 1 92 ? 2.531 -0.991 12.93 1 52.31 92 TYR A N 1
ATOM 776 C CA . TYR A 1 92 ? 1.129 -0.73 13.227 1 52.31 92 TYR A CA 1
ATOM 777 C C . TYR A 1 92 ? 0.495 -1.916 13.945 1 52.31 92 TYR A C 1
ATOM 779 O O . TYR A 1 92 ? 0.905 -3.061 13.75 1 52.31 92 TYR A O 1
ATOM 787 N N . MET B 1 1 ? -9.055 -4.781 -18.891 1 57.12 1 MET B N 1
ATOM 788 C CA . MET B 1 1 ? -9.398 -6.133 -18.469 1 57.12 1 MET B CA 1
ATOM 789 C C . MET B 1 1 ? -8.391 -6.656 -17.453 1 57.12 1 MET B C 1
ATOM 791 O O . MET B 1 1 ? -7.207 -6.316 -17.516 1 57.12 1 MET B O 1
ATOM 795 N N . PRO B 1 2 ? -9.023 -7.219 -16.375 1 68.12 2 PRO B N 1
ATOM 796 C CA . PRO B 1 2 ? -8.016 -7.762 -15.461 1 68.12 2 PRO B CA 1
ATOM 797 C C . PRO B 1 2 ? -7.055 -8.727 -16.156 1 68.12 2 PRO B C 1
ATOM 799 O O . PRO B 1 2 ? -7.43 -9.398 -17.109 1 68.12 2 PRO B O 1
ATOM 802 N N . HIS B 1 3 ? -5.828 -8.602 -15.859 1 80 3 HIS B N 1
ATOM 803 C CA . HIS B 1 3 ? -4.805 -9.508 -16.375 1 80 3 HIS B CA 1
ATOM 804 C C . HIS B 1 3 ? -4.762 -10.805 -15.562 1 80 3 HIS B C 1
ATOM 806 O O . HIS B 1 3 ? -4.574 -10.773 -14.344 1 80 3 HIS B O 1
ATOM 812 N N . TYR B 1 4 ? -5.094 -11.938 -16.312 1 87.81 4 TYR B N 1
ATOM 813 C CA . TYR B 1 4 ? -4.926 -13.273 -15.758 1 87.81 4 TYR B CA 1
ATOM 814 C C . TYR B 1 4 ? -3.809 -14.031 -16.469 1 87.81 4 TYR B C 1
ATOM 816 O O . TYR B 1 4 ? -3.963 -14.438 -17.625 1 87.81 4 TYR B O 1
ATOM 824 N N . PRO B 1 5 ? -2.779 -14.312 -15.727 1 92.88 5 PRO B N 1
ATOM 825 C CA . PRO B 1 5 ? -1.706 -15.086 -16.359 1 92.88 5 PRO B CA 1
ATOM 826 C C . PRO B 1 5 ? -2.051 -16.562 -16.516 1 92.88 5 PRO B C 1
ATOM 828 O O . PRO B 1 5 ? -3.043 -17.031 -15.945 1 92.88 5 PRO B O 1
ATOM 831 N N . GLU B 1 6 ? -1.198 -17.234 -17.234 1 93.75 6 GLU B N 1
ATOM 832 C CA . GLU B 1 6 ? -1.377 -18.672 -17.406 1 93.75 6 GLU B CA 1
ATOM 833 C C . GLU B 1 6 ? -0.951 -19.438 -16.141 1 93.75 6 GLU B C 1
ATOM 835 O O . GLU B 1 6 ? -1.526 -20.469 -15.812 1 93.75 6 GLU B O 1
ATOM 840 N N . ASP B 1 7 ? 0.153 -18.828 -15.625 1 96.12 7 ASP B N 1
ATOM 841 C CA . ASP B 1 7 ? 0.678 -19.391 -14.391 1 96.12 7 ASP B CA 1
ATOM 842 C C . ASP B 1 7 ? 0.781 -18.328 -13.297 1 96.12 7 ASP B C 1
ATOM 844 O O . ASP B 1 7 ? 0.642 -17.141 -13.578 1 96.12 7 ASP B O 1
ATOM 848 N N . ILE B 1 8 ? 0.922 -18.75 -12.117 1 96.44 8 ILE B N 1
ATOM 849 C CA . ILE B 1 8 ? 1.073 -17.812 -11.008 1 96.44 8 ILE B CA 1
ATOM 850 C C . ILE B 1 8 ? 2.27 -16.906 -11.258 1 96.44 8 ILE B C 1
ATOM 852 O O . ILE B 1 8 ? 3.361 -17.375 -11.586 1 96.44 8 ILE B O 1
ATOM 856 N N . GLU B 1 9 ? 2.057 -15.664 -11.18 1 96.25 9 GLU B N 1
ATOM 857 C CA . GLU B 1 9 ? 3.113 -14.68 -11.398 1 96.25 9 GLU B CA 1
ATOM 858 C C . GLU B 1 9 ? 3.467 -13.961 -10.102 1 96.25 9 GLU B C 1
ATOM 860 O O . GLU B 1 9 ? 2.582 -13.617 -9.312 1 96.25 9 GLU B O 1
ATOM 865 N N . TYR B 1 10 ? 4.809 -13.75 -9.891 1 96.12 10 TYR B N 1
ATOM 866 C CA . TYR B 1 10 ? 5.328 -13.047 -8.727 1 96.12 10 TYR B CA 1
ATOM 867 C C . TYR B 1 10 ? 5.93 -11.703 -9.125 1 96.12 10 TYR B C 1
ATOM 869 O O . TYR B 1 10 ? 6.73 -11.625 -10.055 1 96.12 10 TYR B O 1
ATOM 877 N N . SER B 1 11 ? 5.523 -10.711 -8.453 1 89 11 SER B N 1
ATOM 878 C CA . SER B 1 11 ? 6.172 -9.422 -8.688 1 89 11 SER B CA 1
ATOM 879 C C . SER B 1 11 ? 7.574 -9.391 -8.094 1 89 11 SER B C 1
ATOM 881 O O . SER B 1 11 ? 7.934 -10.266 -7.297 1 89 11 SER B O 1
ATOM 883 N N . ASP B 1 12 ? 8.32 -8.359 -8.547 1 89 12 ASP B N 1
ATOM 884 C CA . ASP B 1 12 ? 9.555 -8.078 -7.816 1 89 12 ASP B CA 1
ATOM 885 C C . ASP B 1 12 ? 9.258 -7.676 -6.375 1 89 12 ASP B C 1
ATOM 887 O O . ASP B 1 12 ? 8.172 -7.164 -6.082 1 89 12 ASP B O 1
ATOM 891 N N . LYS B 1 13 ? 10.219 -7.898 -5.48 1 88.81 13 LYS B N 1
ATOM 892 C CA . LYS B 1 13 ? 10.094 -7.488 -4.086 1 88.81 13 LYS B CA 1
ATOM 893 C C . LYS B 1 13 ? 10.344 -5.992 -3.926 1 88.81 13 LYS B C 1
ATOM 895 O O . LYS B 1 13 ? 11.125 -5.406 -4.676 1 88.81 13 LYS B O 1
ATOM 900 N N . TYR B 1 14 ? 9.633 -5.344 -3.031 1 83 14 TYR B N 1
ATOM 901 C CA . TYR B 1 14 ? 9.938 -4.008 -2.535 1 83 14 TYR B CA 1
ATOM 902 C C . TYR B 1 14 ? 9.836 -3.951 -1.017 1 83 14 TYR B C 1
ATOM 904 O O . TYR B 1 14 ? 9.484 -4.945 -0.376 1 83 14 TYR B O 1
ATOM 912 N N . GLN B 1 15 ? 10.414 -2.939 -0.451 1 82.25 15 GLN B N 1
ATOM 913 C CA . GLN B 1 15 ? 10.453 -2.934 1.007 1 82.25 15 GLN B CA 1
ATOM 914 C C . GLN B 1 15 ? 10.352 -1.512 1.554 1 82.25 15 GLN B C 1
ATOM 916 O O . GLN B 1 15 ? 10.578 -0.544 0.824 1 82.25 15 GLN B O 1
ATOM 921 N N . ASP B 1 16 ? 9.859 -1.491 2.699 1 79 16 ASP B N 1
ATOM 922 C CA . ASP B 1 16 ? 9.984 -0.26 3.475 1 79 16 ASP B CA 1
ATOM 923 C C . ASP B 1 16 ? 10.867 -0.469 4.699 1 79 16 ASP B C 1
ATOM 925 O O . ASP B 1 16 ? 11.781 -1.297 4.676 1 79 16 ASP B O 1
ATOM 929 N N . ASP B 1 17 ? 10.695 0.3 5.734 1 76.81 17 ASP B N 1
ATOM 930 C CA . ASP B 1 17 ? 11.594 0.229 6.879 1 76.81 17 ASP B CA 1
ATOM 931 C C . ASP B 1 17 ? 11.32 -1.017 7.719 1 76.81 17 ASP B C 1
ATOM 933 O O . ASP B 1 17 ? 12.188 -1.482 8.453 1 76.81 17 ASP B O 1
ATOM 937 N N . TYR B 1 18 ? 10.133 -1.562 7.523 1 80.62 18 TYR B N 1
ATOM 938 C CA . TYR B 1 18 ? 9.719 -2.59 8.477 1 80.62 18 TYR B CA 1
ATOM 939 C C . TYR B 1 18 ? 9.445 -3.91 7.766 1 80.62 18 TYR B C 1
ATOM 941 O O . TYR B 1 18 ? 9.648 -4.984 8.336 1 80.62 18 TYR B O 1
ATOM 949 N N . TYR B 1 19 ? 8.945 -3.768 6.492 1 87.38 19 TYR B N 1
ATOM 950 C CA . TYR B 1 19 ? 8.492 -4.977 5.816 1 87.38 19 TYR B CA 1
ATOM 951 C C . TYR B 1 19 ? 9.094 -5.082 4.418 1 87.38 19 TYR B C 1
ATOM 953 O O . TYR B 1 19 ? 9.5 -4.074 3.832 1 87.38 19 TYR B O 1
ATOM 961 N N . GLU B 1 20 ? 9.172 -6.359 3.959 1 90.56 20 GLU B N 1
ATOM 962 C CA . GLU B 1 20 ? 9.258 -6.695 2.543 1 90.56 20 GLU B CA 1
ATOM 963 C C . GLU B 1 20 ? 7.879 -7.008 1.966 1 90.56 20 GLU B C 1
ATOM 965 O O . GLU B 1 20 ? 7.039 -7.605 2.641 1 90.56 20 GLU B O 1
ATOM 970 N N . TYR B 1 21 ? 7.664 -6.539 0.76 1 88.75 21 TYR B N 1
ATOM 971 C CA . TYR B 1 21 ? 6.367 -6.711 0.112 1 88.75 21 TYR B CA 1
ATOM 972 C C . TYR B 1 21 ? 6.523 -7.379 -1.25 1 88.75 21 TYR B C 1
ATOM 974 O O . TYR B 1 21 ? 7.57 -7.262 -1.89 1 88.75 21 TYR B O 1
ATOM 982 N N . ARG B 1 22 ? 5.527 -8.102 -1.673 1 90.31 22 ARG B N 1
ATOM 983 C CA . ARG B 1 22 ? 5.355 -8.516 -3.061 1 90.31 22 ARG B CA 1
ATOM 984 C C . ARG B 1 22 ? 3.9 -8.875 -3.348 1 90.31 22 ARG B C 1
ATOM 986 O O . ARG B 1 22 ? 3.115 -9.094 -2.424 1 90.31 22 ARG B O 1
ATOM 993 N N . HIS B 1 23 ? 3.527 -8.836 -4.52 1 91.69 23 HIS B N 1
ATOM 994 C CA . HIS B 1 23 ? 2.201 -9.32 -4.891 1 91.69 23 HIS B CA 1
ATOM 995 C C . HIS B 1 23 ? 2.291 -10.555 -5.785 1 91.69 23 HIS B C 1
ATOM 997 O O . HIS B 1 23 ? 3.299 -10.758 -6.465 1 91.69 23 HIS B O 1
ATOM 1003 N N . VAL B 1 24 ? 1.312 -11.328 -5.738 1 94.25 24 VAL B N 1
ATOM 1004 C CA . VAL B 1 24 ? 1.161 -12.555 -6.508 1 94.25 24 VAL B CA 1
ATOM 1005 C C . VAL B 1 24 ? -0.127 -12.5 -7.324 1 94.25 24 VAL B C 1
ATOM 1007 O O . VAL B 1 24 ? -1.193 -12.18 -6.793 1 94.25 24 VAL B O 1
ATOM 1010 N N . ILE B 1 25 ? -0.027 -12.836 -8.547 1 93.25 25 ILE B N 1
ATOM 1011 C CA . ILE B 1 25 ? -1.179 -12.82 -9.438 1 93.25 25 ILE B CA 1
ATOM 1012 C C . ILE B 1 25 ? -1.588 -14.25 -9.773 1 93.25 25 ILE B C 1
ATOM 1014 O O . ILE B 1 25 ? -0.788 -15.023 -10.305 1 93.25 25 ILE B O 1
ATOM 1018 N N . LEU B 1 26 ? -2.785 -14.492 -9.523 1 95 26 LEU B N 1
ATOM 1019 C CA . LEU B 1 26 ? -3.299 -15.844 -9.734 1 95 26 LEU B CA 1
ATOM 1020 C C . LEU B 1 26 ? -3.951 -15.961 -11.109 1 95 26 LEU B C 1
ATOM 1022 O O . LEU B 1 26 ? -4.641 -15.047 -11.555 1 95 26 LEU B O 1
ATOM 1026 N N . PRO B 1 27 ? -3.717 -17.109 -11.719 1 95.31 27 PRO B N 1
ATOM 1027 C CA . PRO B 1 27 ? -4.508 -17.391 -12.922 1 95.31 27 PRO B CA 1
ATOM 1028 C C . PRO B 1 27 ? -5.992 -17.578 -12.625 1 95.31 27 PRO B C 1
ATOM 1030 O O . PRO B 1 27 ? -6.367 -17.812 -11.477 1 95.31 27 PRO B O 1
ATOM 1033 N N . LYS B 1 28 ? -6.75 -17.484 -13.641 1 92.38 28 LYS B N 1
ATOM 1034 C CA . LYS B 1 28 ? -8.203 -17.5 -13.5 1 92.38 28 LYS B CA 1
ATOM 1035 C C . LYS B 1 28 ? -8.68 -18.812 -12.867 1 92.38 28 LYS B C 1
ATOM 1037 O O . LYS B 1 28 ? -9.562 -18.797 -12.008 1 92.38 28 LYS B O 1
ATOM 1042 N N . HIS B 1 29 ? -8.094 -19.906 -13.266 1 93.62 29 HIS B N 1
ATOM 1043 C CA . HIS B 1 29 ? -8.547 -21.219 -12.82 1 93.62 29 HIS B CA 1
ATOM 1044 C C . HIS B 1 29 ? -8.219 -21.453 -11.352 1 93.62 29 HIS B C 1
ATOM 1046 O O . HIS B 1 29 ? -8.867 -22.266 -10.688 1 93.62 29 HIS B O 1
ATOM 1052 N N . ILE B 1 30 ? -7.309 -20.719 -10.883 1 93.81 30 ILE B N 1
ATOM 1053 C CA . ILE B 1 30 ? -6.977 -20.812 -9.461 1 93.81 30 ILE B CA 1
ATOM 1054 C C . ILE B 1 30 ? -7.828 -19.828 -8.664 1 93.81 30 ILE B C 1
ATOM 1056 O O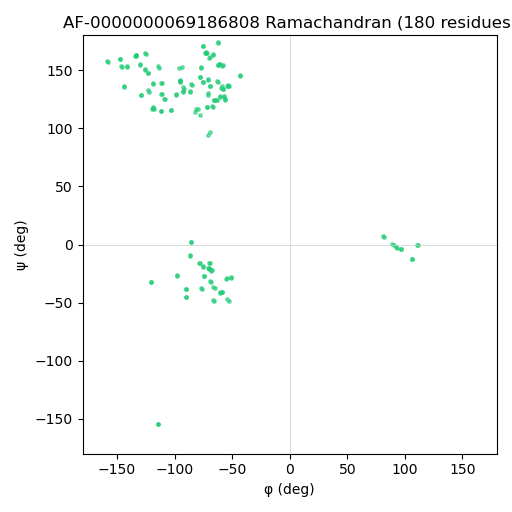 . ILE B 1 30 ? -8.344 -20.156 -7.598 1 93.81 30 ILE B O 1
ATOM 1060 N N . PHE B 1 31 ? -7.934 -18.625 -9.172 1 91 31 PHE B N 1
ATOM 1061 C CA . PHE B 1 31 ? -8.68 -17.562 -8.516 1 91 31 PHE B CA 1
ATOM 1062 C C . PHE B 1 31 ? -10.109 -18 -8.234 1 91 31 PHE B C 1
ATOM 1064 O O . PHE B 1 31 ? -10.688 -17.641 -7.199 1 91 31 PHE B O 1
ATOM 1071 N N . LYS B 1 32 ? -10.57 -18.812 -9.016 1 89.56 32 LYS B N 1
ATOM 1072 C CA . LYS B 1 32 ? -11.953 -19.281 -8.883 1 89.56 32 LYS B CA 1
ATOM 1073 C C . LYS B 1 32 ? -12.117 -20.156 -7.645 1 89.56 32 LYS B C 1
ATOM 1075 O O . LYS B 1 32 ? -13.227 -20.297 -7.129 1 89.56 32 LYS B O 1
ATOM 1080 N N . LYS B 1 33 ? -11.039 -20.672 -7.188 1 89.06 33 LYS B N 1
ATOM 1081 C CA . LYS B 1 33 ? -11.078 -21.609 -6.066 1 89.06 33 LYS B CA 1
ATOM 1082 C C . LYS B 1 33 ? -11.039 -20.875 -4.73 1 89.06 33 LYS B C 1
ATOM 1084 O O . LYS B 1 33 ? -11.242 -21.469 -3.676 1 89.06 33 LYS B O 1
ATOM 1089 N N . ILE B 1 34 ? -10.773 -19.594 -4.832 1 86.5 34 ILE B N 1
ATOM 1090 C CA . ILE B 1 34 ? -10.555 -18.844 -3.596 1 86.5 34 ILE B CA 1
ATOM 1091 C C . ILE B 1 34 ? -11.867 -18.234 -3.115 1 86.5 34 ILE B C 1
ATOM 1093 O O . ILE B 1 34 ? -12.633 -17.688 -3.914 1 86.5 34 ILE B O 1
ATOM 1097 N N . THR B 1 35 ? -12.094 -18.422 -1.716 1 77.06 35 THR B N 1
ATOM 1098 C CA . THR B 1 35 ? -13.188 -17.672 -1.102 1 77.06 35 THR B CA 1
ATOM 1099 C C . THR B 1 35 ? -12.844 -16.188 -0.996 1 77.06 35 THR B C 1
ATOM 1101 O O . THR B 1 35 ? -11.852 -15.82 -0.36 1 77.06 35 THR B O 1
ATOM 1104 N N . LYS B 1 36 ? -13.57 -15.43 -1.602 1 75.5 36 LYS B N 1
ATOM 1105 C CA . LYS B 1 36 ? -13.32 -13.992 -1.679 1 75.5 36 LYS B CA 1
ATOM 1106 C C . LYS B 1 36 ? -13.578 -13.312 -0.335 1 75.5 36 LYS B C 1
ATOM 1108 O O . LYS B 1 36 ? -14.438 -13.758 0.432 1 75.5 36 LYS B O 1
ATOM 1113 N N . GLY B 1 37 ? -12.75 -12.359 -0.018 1 73.06 37 GLY B N 1
ATOM 11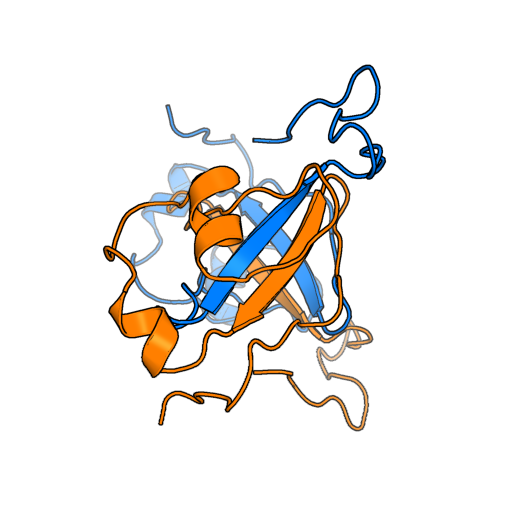14 C CA . GLY B 1 37 ? -13.031 -11.516 1.132 1 73.06 37 GLY B CA 1
ATOM 1115 C C . GLY B 1 37 ? -12.32 -11.969 2.393 1 73.06 37 GLY B C 1
ATOM 1116 O O . GLY B 1 37 ? -12.516 -11.391 3.463 1 73.06 37 GLY B O 1
ATOM 1117 N N . LYS B 1 38 ? -11.648 -13.047 2.318 1 80.81 38 LYS B N 1
ATOM 1118 C CA . LYS B 1 38 ? -10.906 -13.508 3.488 1 80.81 38 LYS B CA 1
ATOM 1119 C C . LYS B 1 38 ? -9.406 -13.578 3.197 1 80.81 38 LYS B C 1
ATOM 1121 O O . LYS B 1 38 ? -9 -13.914 2.082 1 80.81 38 LYS B O 1
ATOM 1126 N N . LEU B 1 39 ? -8.695 -13.141 4.164 1 89.56 39 LEU B N 1
ATOM 1127 C CA . LEU B 1 39 ? -7.254 -13.312 4.062 1 89.56 39 LEU B CA 1
ATOM 1128 C C . LEU B 1 39 ? -6.867 -14.789 4.18 1 89.56 39 LEU B C 1
ATOM 1130 O O . LEU B 1 39 ? -7.418 -15.508 5.016 1 89.56 39 LEU B O 1
ATOM 1134 N N . LEU B 1 40 ? -5.996 -15.188 3.348 1 93.88 40 LEU B N 1
ATOM 1135 C CA . LEU B 1 40 ? -5.582 -16.594 3.316 1 93.88 40 LEU B CA 1
ATOM 1136 C C . LEU B 1 40 ? -4.477 -16.844 4.332 1 93.88 40 LEU B C 1
ATOM 1138 O O . LEU B 1 40 ? -3.557 -16.047 4.477 1 93.88 40 LEU B O 1
ATOM 1142 N N . SER B 1 41 ? -4.629 -17.984 5.012 1 94.25 41 SER B N 1
ATOM 1143 C CA . SER B 1 41 ? -3.529 -18.469 5.836 1 94.25 41 SER B CA 1
ATOM 1144 C C . SER B 1 41 ? -2.391 -19.016 4.977 1 94.25 41 SER B C 1
ATOM 1146 O O . SER B 1 41 ? -2.553 -19.203 3.771 1 94.25 41 SER B O 1
ATOM 1148 N N . GLU B 1 42 ? -1.24 -19.188 5.605 1 95.19 42 GLU B N 1
ATOM 1149 C CA . GLU B 1 42 ? -0.115 -19.766 4.879 1 95.19 42 GLU B CA 1
ATOM 1150 C C . GLU B 1 42 ? -0.501 -21.078 4.227 1 95.19 42 GLU B C 1
ATOM 1152 O O . GLU B 1 42 ? -0.185 -21.312 3.059 1 95.19 42 GLU B O 1
ATOM 1157 N N . MET B 1 43 ? -1.119 -21.922 4.996 1 95.75 43 MET B N 1
ATOM 1158 C CA . MET B 1 43 ? -1.528 -23.219 4.457 1 95.75 43 MET B CA 1
ATOM 1159 C C . MET B 1 43 ? -2.459 -23.031 3.262 1 95.75 43 MET B C 1
ATOM 1161 O O . MET B 1 43 ? -2.336 -23.75 2.262 1 95.75 43 MET B O 1
ATOM 1165 N N . GLU B 1 44 ? -3.367 -22.109 3.32 1 94.88 44 GLU B N 1
ATOM 1166 C CA . GLU B 1 44 ? -4.367 -21.891 2.279 1 94.88 44 G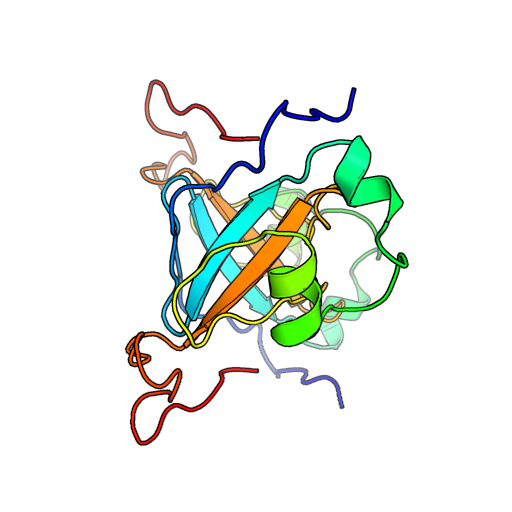LU B CA 1
ATOM 1167 C C . GLU B 1 44 ? -3.717 -21.422 0.981 1 94.88 44 GLU B C 1
ATOM 1169 O O . GLU B 1 44 ? -4.012 -21.953 -0.094 1 94.88 44 GLU B O 1
ATOM 1174 N N . TRP B 1 45 ? -2.834 -20.422 1.033 1 95.88 45 TRP B N 1
ATOM 1175 C CA . TRP B 1 45 ? -2.266 -19.938 -0.22 1 95.88 45 TRP B CA 1
ATOM 1176 C C . TRP B 1 45 ? -1.235 -20.922 -0.768 1 95.88 45 TRP B C 1
ATOM 1178 O O . TRP B 1 45 ? -1.041 -21.016 -1.982 1 95.88 45 TRP B O 1
ATOM 1188 N N . ARG B 1 46 ? -0.583 -21.734 0.153 1 96.62 46 ARG B N 1
ATOM 1189 C CA . ARG B 1 46 ? 0.296 -22.781 -0.334 1 96.62 46 ARG B CA 1
ATOM 1190 C C . ARG B 1 46 ? -0.497 -23.859 -1.081 1 96.62 46 ARG B C 1
ATOM 1192 O O . ARG B 1 46 ? -0.03 -24.391 -2.09 1 96.62 46 ARG B O 1
ATOM 1199 N N . ASN B 1 47 ? -1.658 -24.125 -0.607 1 96.06 47 ASN B N 1
ATOM 1200 C CA . ASN B 1 47 ? -2.494 -25.156 -1.234 1 96.06 47 ASN B CA 1
ATOM 1201 C C . ASN B 1 47 ? -2.971 -24.703 -2.615 1 96.06 47 ASN B C 1
ATOM 1203 O O . ASN B 1 47 ? -3.375 -25.547 -3.432 1 96.06 47 ASN B O 1
ATOM 1207 N N . LEU B 1 48 ? -3.01 -23.516 -2.891 1 95.12 48 LEU B N 1
ATOM 1208 C CA . LEU B 1 48 ? -3.389 -22.984 -4.199 1 95.12 48 LEU B CA 1
ATOM 1209 C C . LEU B 1 48 ? -2.242 -23.109 -5.191 1 95.12 48 LEU B C 1
ATOM 1211 O O . LEU B 1 48 ? -2.43 -22.906 -6.395 1 95.12 48 LEU B O 1
ATOM 1215 N N . GLY B 1 49 ? -1.054 -23.344 -4.625 1 96.25 49 GLY B N 1
ATOM 1216 C CA . GLY B 1 49 ? 0.102 -23.5 -5.496 1 96.25 49 GLY B CA 1
ATOM 1217 C C . GLY B 1 49 ? 1.091 -22.359 -5.383 1 96.25 49 GLY B C 1
ATOM 1218 O O . GLY B 1 49 ? 2.117 -22.344 -6.066 1 96.25 49 GLY B O 1
ATOM 1219 N N . VAL B 1 50 ? 0.772 -21.422 -4.543 1 96.94 50 VAL B N 1
ATOM 1220 C CA . VAL B 1 50 ? 1.703 -20.328 -4.324 1 96.94 50 VAL B CA 1
ATOM 1221 C C . VAL B 1 50 ? 2.924 -20.828 -3.553 1 96.94 50 VAL B C 1
ATOM 1223 O O . VAL B 1 50 ? 2.787 -21.484 -2.525 1 96.94 50 VAL B O 1
ATOM 1226 N N . GLN B 1 51 ? 4.129 -20.484 -4.105 1 97.06 51 GLN B N 1
ATOM 1227 C CA . GLN B 1 51 ? 5.383 -20.938 -3.518 1 97.06 51 GLN B CA 1
ATOM 1228 C C . GLN B 1 51 ? 6.254 -19.766 -3.09 1 97.06 51 GLN B C 1
ATOM 1230 O O . GLN B 1 51 ? 6.73 -19 -3.932 1 97.06 51 GLN B O 1
ATOM 1235 N N . GLN B 1 52 ? 6.438 -19.766 -1.794 1 96.62 52 GLN B N 1
ATOM 1236 C CA . GLN B 1 52 ? 7.305 -18.734 -1.212 1 96.62 52 GLN B CA 1
ATOM 1237 C C . GLN B 1 52 ? 8.039 -19.281 0.013 1 96.62 52 GLN B C 1
ATOM 1239 O O . GLN B 1 52 ? 7.656 -20.312 0.57 1 96.62 52 GLN B O 1
ATOM 1244 N N . SER B 1 53 ? 9.133 -18.531 0.288 1 95.88 53 SER B N 1
ATOM 1245 C CA . SER B 1 53 ? 9.789 -18.844 1.549 1 95.88 53 SER B CA 1
ATOM 1246 C C . SER B 1 53 ? 8.867 -18.594 2.736 1 95.88 53 SER B C 1
ATOM 1248 O O . SER B 1 53 ? 7.754 -18.094 2.566 1 95.88 53 SER B O 1
ATOM 1250 N N . ARG B 1 54 ? 9.328 -18.969 3.926 1 94.56 54 ARG B N 1
ATOM 1251 C CA . ARG B 1 54 ? 8.5 -18.828 5.117 1 94.56 54 ARG B CA 1
ATOM 1252 C C . ARG B 1 54 ? 8.469 -17.375 5.598 1 94.56 54 ARG B C 1
ATOM 1254 O O . ARG B 1 54 ? 9.391 -16.609 5.312 1 94.56 54 ARG B O 1
ATOM 1261 N N . GLY B 1 55 ? 7.312 -17.047 6.273 1 95 55 GLY B N 1
ATOM 1262 C CA . GLY B 1 55 ? 7.258 -15.734 6.906 1 95 55 GLY B CA 1
ATOM 1263 C C . GLY B 1 55 ? 6.367 -14.75 6.168 1 95 55 GLY B C 1
ATOM 1264 O O . GLY B 1 55 ? 6.004 -13.711 6.711 1 95 55 GLY B O 1
ATOM 1265 N N . TRP B 1 56 ? 5.988 -15.102 4.973 1 95.94 56 TRP B N 1
ATOM 1266 C CA . TRP B 1 56 ? 5.086 -14.242 4.207 1 95.94 56 TRP B CA 1
ATOM 1267 C C . TRP B 1 56 ? 3.656 -14.352 4.734 1 95.94 56 TRP B C 1
ATOM 1269 O O . TRP B 1 56 ? 3.189 -15.445 5.062 1 95.94 56 TRP B O 1
ATOM 1279 N N . VAL B 1 57 ? 2.934 -13.18 4.793 1 94.81 57 VAL B N 1
ATOM 1280 C CA . VAL B 1 57 ? 1.55 -13.148 5.254 1 94.81 57 VAL B CA 1
ATOM 1281 C C . VAL B 1 57 ? 0.686 -12.398 4.238 1 94.81 57 VAL B C 1
ATOM 1283 O O . VAL B 1 57 ? 1.067 -11.336 3.754 1 94.81 57 VAL B O 1
ATOM 1286 N N . HIS B 1 58 ? -0.398 -13.031 3.85 1 93.12 58 HIS B N 1
ATOM 1287 C CA . HIS B 1 58 ? -1.398 -12.352 3.037 1 93.12 58 HIS B CA 1
ATOM 1288 C C . HIS B 1 58 ? -2.068 -11.227 3.82 1 93.12 58 HIS B C 1
ATOM 1290 O O . HIS B 1 58 ? -2.555 -11.445 4.934 1 93.12 58 HIS B O 1
ATOM 1296 N N . TYR B 1 59 ? -2.021 -10.023 3.268 1 89.44 59 TYR B N 1
ATOM 1297 C CA . TYR B 1 59 ? -2.58 -8.891 4 1 89.44 59 TYR B CA 1
ATOM 1298 C C . TYR B 1 59 ? -3.461 -8.039 3.094 1 89.44 59 TYR B C 1
ATOM 1300 O O . TYR B 1 59 ? -3.562 -8.297 1.893 1 89.44 59 TYR B O 1
ATOM 1308 N N . GLU B 1 60 ? -4.293 -7.188 3.668 1 80.81 60 GLU B N 1
ATOM 1309 C CA . GLU B 1 60 ? -5.168 -6.293 2.918 1 80.81 60 GLU B CA 1
ATOM 1310 C C . GLU B 1 60 ? -4.516 -4.926 2.721 1 80.81 60 GLU B C 1
ATOM 1312 O O . GLU B 1 60 ? -3.58 -4.57 3.438 1 80.81 60 GLU B O 1
ATOM 1317 N N . CYS B 1 61 ? -4.98 -4.352 1.622 1 72.75 61 CYS B N 1
ATOM 1318 C CA . CYS B 1 61 ? -4.582 -2.957 1.446 1 72.75 61 CYS B CA 1
ATOM 1319 C C . CYS B 1 61 ? -5.285 -2.059 2.453 1 72.75 61 CYS B C 1
ATOM 1321 O O . CYS B 1 61 ? -6.5 -1.852 2.367 1 72.75 61 CYS B O 1
ATOM 1323 N N . HIS B 1 62 ? -4.781 -1.812 3.41 1 67.12 62 HIS B N 1
ATOM 1324 C CA . HIS B 1 62 ? -5.414 -1.056 4.484 1 67.12 62 HIS B CA 1
ATOM 1325 C C . HIS B 1 62 ? -5.422 0.438 4.18 1 67.12 62 HIS B C 1
ATOM 1327 O O . HIS B 1 62 ? -4.383 1.011 3.84 1 67.12 62 HIS B O 1
ATOM 1333 N N . ARG B 1 63 ? -6.77 0.941 3.932 1 66.38 63 ARG B N 1
ATOM 1334 C CA . ARG B 1 63 ? -6.918 2.393 3.896 1 66.38 63 ARG B CA 1
ATOM 1335 C C . ARG B 1 63 ? -6.57 3.012 5.246 1 66.38 63 ARG B C 1
ATOM 1337 O O . ARG B 1 63 ? -6.961 2.49 6.293 1 66.38 63 ARG B O 1
ATOM 1344 N N . PRO B 1 64 ? -5.656 3.916 5.191 1 70.94 64 PRO B N 1
ATOM 1345 C CA . PRO B 1 64 ? -5.406 4.594 6.465 1 70.94 64 PRO B CA 1
ATOM 1346 C C . PRO B 1 64 ? -6.633 5.332 6.992 1 70.94 64 PRO B C 1
ATOM 1348 O O . PRO B 1 64 ? -7.617 5.504 6.266 1 70.94 64 PRO B O 1
ATOM 1351 N N . GLU B 1 65 ? -6.773 5.586 8.305 1 75.5 65 GLU B N 1
ATOM 1352 C CA . GLU B 1 65 ? -7.805 6.441 8.883 1 75.5 65 GLU B CA 1
ATOM 1353 C C . GLU B 1 65 ? -7.977 7.723 8.07 1 75.5 65 GLU B C 1
ATOM 1355 O O . GLU B 1 65 ? -7.035 8.188 7.426 1 75.5 65 GLU B O 1
ATOM 1360 N N . PRO B 1 66 ? -9.164 8.18 8.016 1 77.44 66 PRO B N 1
ATOM 1361 C CA . PRO B 1 66 ? -9.477 9.328 7.16 1 77.44 66 PRO B CA 1
ATOM 1362 C C . PRO B 1 66 ? -8.539 10.508 7.387 1 77.44 66 PRO B C 1
ATOM 1364 O O . PRO B 1 66 ? -8.336 11.32 6.48 1 77.44 66 PRO B O 1
ATOM 1367 N N . HIS B 1 67 ? -8.016 10.602 8.633 1 88.19 67 HIS B N 1
ATOM 1368 C CA . HIS B 1 67 ? -7.164 11.758 8.883 1 88.19 67 HIS B CA 1
ATOM 1369 C C . HIS B 1 67 ? -5.723 11.484 8.461 1 88.19 67 HIS B C 1
ATOM 1371 O O . HIS B 1 67 ? -4.836 12.312 8.688 1 88.19 67 HIS B O 1
ATOM 1377 N N . ILE B 1 68 ? -5.582 10.336 7.949 1 87.94 68 ILE B N 1
ATOM 1378 C CA . ILE B 1 68 ? -4.262 10.008 7.43 1 87.94 68 ILE B CA 1
ATOM 1379 C C . ILE B 1 68 ? -4.262 10.102 5.906 1 87.94 68 ILE B C 1
ATOM 1381 O O . ILE B 1 68 ? -4.984 9.367 5.23 1 87.94 68 ILE B O 1
ATOM 1385 N N . LEU B 1 69 ? -3.52 10.984 5.344 1 90.75 69 LEU B N 1
ATOM 1386 C CA . LEU B 1 69 ? -3.338 11.125 3.902 1 90.75 69 LEU B CA 1
ATOM 1387 C C . LEU B 1 69 ? -2.131 10.328 3.424 1 90.75 69 LEU B C 1
ATOM 1389 O O . LEU B 1 69 ? -1.045 10.43 4 1 90.75 69 LEU B O 1
ATOM 1393 N N . LEU B 1 70 ? -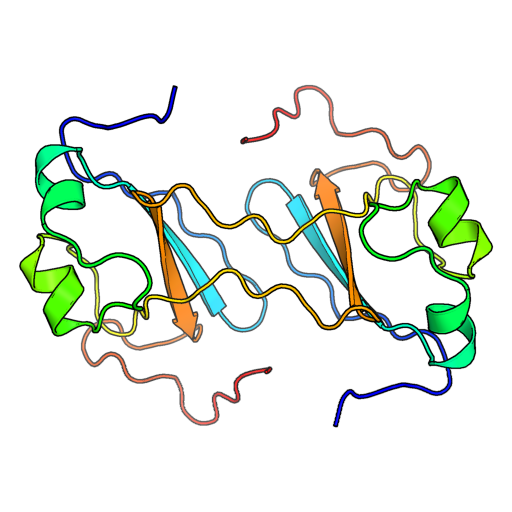2.336 9.602 2.418 1 91.75 70 LEU B N 1
ATOM 1394 C CA . LEU B 1 70 ? -1.254 8.836 1.809 1 91.75 70 LEU B CA 1
ATOM 1395 C C . LEU B 1 70 ? -0.693 9.562 0.589 1 91.75 70 LEU B C 1
ATOM 1397 O O . LEU B 1 70 ? -1.447 9.969 -0.297 1 91.75 70 LEU B O 1
ATOM 1401 N N . PHE B 1 71 ? 0.652 9.703 0.593 1 93.69 71 PHE B N 1
ATOM 1402 C CA . PHE B 1 71 ? 1.3 10.391 -0.52 1 93.69 71 PHE B CA 1
ATOM 1403 C C . PHE B 1 71 ? 2.338 9.484 -1.178 1 93.69 71 PHE B C 1
ATOM 1405 O O . PHE B 1 71 ? 3 8.695 -0.501 1 93.69 71 PHE B O 1
ATOM 1412 N N . ARG B 1 72 ? 2.48 9.672 -2.486 1 92.44 72 ARG B N 1
ATOM 1413 C CA . ARG B 1 72 ? 3.553 9.016 -3.23 1 92.44 72 ARG B CA 1
ATOM 1414 C C . ARG B 1 72 ? 4.141 9.953 -4.281 1 92.44 72 ARG B C 1
ATOM 1416 O O . ARG B 1 72 ? 3.486 10.906 -4.703 1 92.44 72 ARG B O 1
ATOM 1423 N N . ARG B 1 73 ? 5.414 9.727 -4.629 1 94.44 73 ARG B N 1
ATOM 1424 C CA . ARG B 1 73 ? 6.145 10.469 -5.648 1 94.44 73 ARG B CA 1
ATOM 1425 C C . ARG B 1 73 ? 7.094 9.562 -6.414 1 94.44 73 ARG B C 1
ATOM 1427 O O . ARG B 1 73 ? 7.785 8.727 -5.816 1 94.44 73 ARG B O 1
ATOM 1434 N N . PRO B 1 74 ? 7.113 9.719 -7.855 1 91.69 74 PRO B N 1
ATOM 1435 C CA . PRO B 1 74 ? 8.109 8.93 -8.594 1 91.69 74 PRO B CA 1
ATOM 1436 C C . PRO B 1 74 ? 9.531 9.141 -8.07 1 91.69 74 PRO B C 1
ATOM 1438 O O . PRO B 1 74 ? 9.93 10.273 -7.797 1 91.69 74 PRO B O 1
ATOM 1441 N N . LYS B 1 75 ? 10.195 8.07 -7.953 1 91.38 75 LYS B N 1
ATOM 1442 C CA . LYS B 1 75 ? 11.586 8.18 -7.52 1 91.38 75 LYS B CA 1
ATOM 1443 C C . LYS B 1 75 ? 12.398 9.031 -8.492 1 91.38 75 LYS B C 1
ATOM 1445 O O . LYS B 1 75 ? 12.328 8.844 -9.703 1 91.38 75 LYS B O 1
ATOM 1450 N N . GLY B 1 76 ? 13.195 9.93 -7.891 1 93.56 76 GLY B N 1
ATOM 1451 C CA . GLY B 1 76 ? 14.031 10.789 -8.711 1 93.56 76 GLY B CA 1
ATOM 1452 C C . GLY B 1 76 ? 13.352 12.094 -9.102 1 93.56 76 GLY B C 1
ATOM 1453 O O . GLY B 1 76 ? 13.898 12.875 -9.875 1 93.56 76 GLY B O 1
ATOM 1454 N N . THR B 1 77 ? 12.156 12.32 -8.703 1 94.75 77 THR B N 1
ATOM 1455 C CA . THR B 1 77 ? 11.438 13.562 -8.977 1 94.75 77 THR B CA 1
ATOM 1456 C C . THR B 1 77 ? 12.211 14.766 -8.422 1 94.75 77 THR B C 1
ATOM 1458 O O . THR B 1 77 ? 12.727 14.711 -7.305 1 94.75 77 THR B O 1
ATOM 1461 N N . ASP B 1 78 ? 12.344 15.836 -9.234 1 93.69 78 ASP B N 1
ATOM 1462 C CA . ASP B 1 78 ? 12.922 17.094 -8.758 1 93.69 78 ASP B CA 1
ATOM 1463 C C . ASP B 1 78 ? 12.023 17.75 -7.715 1 93.69 78 ASP B C 1
ATOM 1465 O O . ASP B 1 78 ? 10.898 18.141 -8.023 1 93.69 78 ASP B O 1
ATOM 1469 N N . PRO B 1 79 ? 12.508 17.906 -6.598 1 91.31 79 PRO B N 1
ATOM 1470 C CA . PRO B 1 79 ? 11.648 18.422 -5.531 1 91.31 79 PRO B CA 1
ATOM 1471 C C . PRO B 1 79 ? 11.266 19.891 -5.734 1 91.31 79 PRO B C 1
ATOM 1473 O O . PRO B 1 79 ? 10.367 20.406 -5.062 1 91.31 79 PRO B O 1
ATOM 1476 N N . ASN B 1 80 ? 11.961 20.594 -6.582 1 92 80 ASN B N 1
ATOM 1477 C CA . ASN B 1 80 ? 11.664 22 -6.836 1 92 80 ASN B CA 1
ATOM 1478 C C . ASN B 1 80 ? 10.656 22.156 -7.973 1 92 80 ASN B C 1
ATOM 1480 O O . ASN B 1 80 ? 9.719 22.953 -7.867 1 92 80 ASN B O 1
ATOM 1484 N N . SER B 1 81 ? 10.758 21.344 -8.984 1 92.38 81 SER B N 1
ATOM 1485 C CA . SER B 1 81 ? 9.844 21.453 -10.125 1 92.38 81 SER B CA 1
ATOM 1486 C C . SER B 1 81 ? 8.695 20.453 -10.008 1 92.38 81 SER B C 1
ATOM 1488 O O . SER B 1 81 ? 7.633 20.656 -10.602 1 92.38 81 SER B O 1
ATOM 1490 N N . GLY B 1 82 ? 8.914 19.359 -9.328 1 91.5 82 GLY B N 1
ATOM 1491 C CA . GLY B 1 82 ? 7.918 18.297 -9.219 1 91.5 82 GLY B CA 1
ATOM 1492 C C . GLY B 1 82 ? 7.887 17.375 -10.422 1 91.5 82 GLY B C 1
ATOM 1493 O O . GLY B 1 82 ? 6.996 16.531 -10.539 1 91.5 82 GLY B O 1
ATOM 1494 N N . LEU B 1 83 ? 8.82 17.516 -11.336 1 92.38 83 LEU B N 1
ATOM 1495 C CA . LEU B 1 83 ? 8.828 16.719 -12.555 1 92.38 83 LEU B CA 1
ATOM 1496 C C . LEU B 1 83 ? 9.547 15.391 -12.336 1 92.38 83 LEU B C 1
ATOM 1498 O O . LEU B 1 83 ? 10.641 15.359 -11.773 1 92.38 83 LEU B O 1
ATOM 1502 N N . PRO B 1 84 ? 8.867 14.328 -12.797 1 91.19 84 PRO B N 1
ATOM 1503 C CA . PRO B 1 84 ? 9.547 13.039 -12.695 1 91.19 84 PRO B CA 1
ATOM 1504 C C . PRO B 1 84 ? 10.734 12.914 -13.648 1 91.19 84 PRO B C 1
ATOM 1506 O O . PRO B 1 84 ? 10.883 13.734 -14.562 1 91.19 84 PRO B O 1
ATOM 1509 N N . PRO B 1 85 ? 11.664 11.969 -13.367 1 90.81 85 PRO B N 1
ATOM 1510 C CA . PRO B 1 85 ? 12.773 11.773 -14.297 1 90.81 85 PRO B CA 1
ATOM 1511 C C . PRO B 1 85 ? 12.312 11.414 -15.703 1 90.81 85 PRO B C 1
ATOM 1513 O O . PRO B 1 85 ? 11.227 10.844 -15.875 1 90.81 85 PRO B O 1
ATOM 1516 N N . GLN B 1 86 ? 13.227 11.789 -16.547 1 87.56 86 GLN B N 1
ATOM 1517 C CA . GLN B 1 86 ? 12.906 11.453 -17.922 1 87.56 86 GLN B CA 1
ATOM 1518 C C . GLN B 1 86 ? 12.75 9.953 -18.109 1 87.56 86 GLN B C 1
ATOM 1520 O O . GLN B 1 86 ? 13.586 9.172 -17.656 1 87.56 86 GLN B O 1
ATOM 1525 N N . GLY B 1 87 ? 11.594 9.5 -18.719 1 85.44 87 GLY B N 1
ATOM 1526 C CA . GLY B 1 87 ? 11.391 8.094 -19.031 1 85.44 87 GLY B CA 1
ATOM 1527 C C . GLY B 1 87 ? 10.68 7.336 -17.922 1 85.44 87 GLY B C 1
ATOM 1528 O O . GLY B 1 87 ? 10.539 6.113 -17.984 1 85.44 87 GLY B O 1
ATOM 1529 N N . PHE B 1 88 ? 10.422 8.102 -16.844 1 87.06 88 PHE B N 1
ATOM 1530 C CA . PHE B 1 88 ? 9.695 7.406 -15.781 1 87.06 88 PHE B CA 1
ATOM 1531 C C . PHE B 1 88 ? 8.391 6.82 -16.328 1 87.06 88 PHE B C 1
ATOM 1533 O O . PHE B 1 88 ? 7.617 7.52 -16.969 1 87.06 88 PHE B O 1
ATOM 1540 N N . GLN B 1 89 ? 8.258 5.461 -16.109 1 76.69 89 GLN B N 1
ATOM 1541 C CA . GLN B 1 89 ? 7.008 4.773 -16.422 1 76.69 89 GLN B CA 1
ATOM 1542 C C . GLN B 1 89 ? 6.398 4.152 -15.164 1 76.69 89 GLN B C 1
ATOM 1544 O O . GLN B 1 89 ? 7.039 3.344 -14.492 1 76.69 89 GLN B O 1
ATOM 1549 N N . ALA B 1 90 ? 5.168 4.707 -14.906 1 72.44 90 ALA B N 1
ATOM 1550 C CA . ALA B 1 90 ? 4.492 4.152 -13.734 1 72.44 90 ALA B CA 1
ATOM 1551 C C . ALA B 1 90 ? 4.195 2.666 -13.93 1 72.44 90 ALA B C 1
ATOM 1553 O O . ALA B 1 90 ? 3.875 2.227 -15.031 1 72.44 90 ALA B O 1
ATOM 1554 N N . PRO B 1 91 ? 4.383 1.929 -12.828 1 61.97 91 PRO B N 1
ATOM 1555 C CA . PRO B 1 91 ? 4.141 0.497 -13.016 1 61.97 91 PRO B CA 1
ATOM 1556 C C . PRO B 1 91 ? 2.664 0.178 -13.258 1 61.97 91 PRO B C 1
ATOM 1558 O O . PRO B 1 91 ? 2.334 -0.915 -13.719 1 61.97 91 PRO B O 1
ATOM 1561 N N . TYR B 1 92 ? 1.834 1.001 -12.633 1 52.28 92 TYR B N 1
ATOM 1562 C CA . TYR B 1 92 ? 0.442 0.641 -12.875 1 52.28 92 TYR B CA 1
ATOM 1563 C C . TYR B 1 92 ? -0.301 1.775 -13.57 1 52.28 92 TYR B C 1
ATOM 1565 O O . TYR B 1 92 ? 0.036 2.949 -13.391 1 52.28 92 TYR B O 1
#

Secondary structure (DSSP, 8-state):
-----SS-EEPPPEE-SSEEEEEEE--HHHHTTSPTTSPPPHHHHHHTT----TT-EEE------TTEEEEEEETT--TTT-PPPTT-----/-----SS-EEPPPEE-SSEEEEEEE--HHHHTTSPTTSPPPHHHHHHTT----TT-EEE------TTEEEEEEETT--TTT-PPPTT-----

Solvent-acces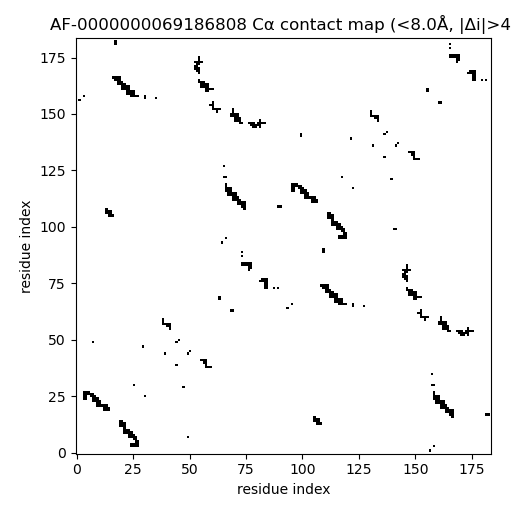sible surface area (backbone atoms only — not comparable to full-atom values): 10950 Å² total; per-residue (Å²): 123,89,85,61,46,92,51,75,42,73,53,75,76,34,41,50,95,56,34,34,34,36,42,36,36,36,15,61,84,53,44,70,72,55,71,80,93,56,77,51,50,66,69,54,44,41,71,73,65,53,86,72,64,42,46,58,40,53,55,76,59,65,65,63,58,88,40,38,46,40,33,38,27,55,57,73,37,39,48,84,79,28,47,60,40,90,84,72,70,76,90,118,125,89,84,60,46,93,50,75,41,72,53,75,76,34,40,50,95,57,35,34,34,36,43,35,37,35,15,61,84,53,42,70,71,53,71,80,95,56,76,49,51,66,68,55,46,41,72,72,65,54,84,72,65,41,46,59,38,53,55,76,59,67,65,64,59,89,43,39,48,39,33,39,28,53,58,73,38,39,49,84,78,27,48,60,40,89,82,71,72,75,92,119

InterPro domains:
  IPR000789 Cyclin-dependent kinase, regulatory subunit [PF01111] (8-75)
  IPR000789 Cyclin-dependent kinase, regulatory subunit [PR00296] (7-21)
  IPR000789 Cyclin-dependent kinase, regulatory subunit [PR00296] (22-36)
  IPR000789 Cyclin-dependent kinase, regulatory subunit [PR00296] (44-58)
  IPR000789 Cyclin-dependent kinase, regulatory subunit [PR00296] (59-73)
  IPR000789 Cyclin-dependent kinase, regulatory subunit [PS00944] (10-28)
  IPR000789 Cyclin-dependent kinase, regulatory subunit [PS00945] (62-72)
  IPR000789 Cyclin-dependent kinase, regulatory subunit [SM01084] (7-76)
  IPR036858 Cyclin-dependent kinase, regulatory subunit superfamily [G3DSA:3.30.170.10] (1-83)
  IPR036858 Cyclin-dependent kinase, regulatory subunit superfamily [SSF55637] (3-78)

pLDDT: mean 87.78, std 9.56, range [52.28, 97.12]

Radius of gyration: 18.47 Å; Cα contacts (8 Å, |Δi|>4): 304; chains: 2; bounding box: 29×50×38 Å

Sequence (184 aa):
MPHYPEDIEYSDKYQDDYYEYRHVILPKHIFKKITKGKLLSEMEWRNLGVQQSRGWVHYECHRPEPHILLFRRPKGTDPNSGLPPQGFQAPYMPHYPEDIEYSDKYQDDYYEYRHVILPKHIFKKITKGKLLSEMEWRNLGVQQSRGWVHYECHRPEPHILLFRRPKGTDPNSGLPPQGFQAPY

Foldseek 3Di:
DDDADPAKDKDDWDDDPPDIDIDIHHHPVLVVVDDPDDWDDPVRVVVSVDDDDPDDGGDDDDDDDPVDDDDDAAPPQDPVVSDHDDPDDDPD/DDDADPAKDKDDWDDDPPDIDIDIHHHPVLVVVDDPDDWDDPVRVVVSVDDDDPDDGGDDPDDDDPVDDDDDAAPPQDPVVSDHDDPDDDPD

Nearest PDB structures (foldseek):
  1cks-assembly1_B  TM=7.757E-01  e=7.319E-08  Homo sapiens
  1cks-assembly1_A-2  TM=7.696E-01  e=1.019E-07  Homo sapiens
  6gu3-assembly1_C  TM=7.915E-01  e=1.189E-05  Homo sapiens
  7b5l-assembly1_K  TM=8.543E-01  e=4.767E-05  Homo sapiens
  1dks-assembly1_A  TM=8.258E-01  e=7.572E-05  Homo sapiens

Organism: Paramecium tetraurelia (NCBI:txid5888)